Protein AF-A0A7Y0U2Q9-F1 (afdb_monomer_lite)

Sequence (184 aa):
MEYVNSLVAAAAAAEDKNPLLPAMYDIVWSAIIFAIILFVIVKVALPKYNTLADERAMKLQEGLDATTKAHEESQKAESRIAAELTEAKAEAAKIRDQAVAQAEDIVARAQARAEQEAKRIIETAQRQIEAERVAAEQSLRAEVGGLATQLAEKIVGEQLKDEALSARVVDRFLDELDKQVAAV

Radius of gyration: 75.08 Å; chains: 1; bounding box: 90×41×232 Å

Organism: NCBI:txid2052

Secondary structure (DSSP, 8-state):
--HHHHHHHHHS------TTS--HHHHHHHHHHHHHHHHHIIIIIHHHHHHHHHHHHHHHHHHHHHHHHHHHHHHHHHHHHHHHHHHHHHHHHHHHHHHHHHHHHHHHHHHHHHHHHHHHHHHHHHHHHHHHHHHHHHHHHHHHHHHHHHHHHHHHHHHTT-HHHHHHHHHHHHHHHHHHHTT-

pLDDT: mean 86.5, std 14.64, range [39.09, 98.19]

Structure (mmCIF, N/CA/C/O backbone):
data_AF-A0A7Y0U2Q9-F1
#
_entry.id   AF-A0A7Y0U2Q9-F1
#
loop_
_atom_site.group_PDB
_atom_site.id
_atom_site.type_symbol
_atom_site.label_atom_id
_atom_site.label_alt_id
_atom_site.label_comp_id
_atom_site.label_asym_id
_atom_site.label_entity_id
_atom_site.label_seq_id
_atom_site.pdbx_PDB_ins_code
_atom_site.Cartn_x
_atom_site.Cartn_y
_atom_site.Cartn_z
_atom_site.occupancy
_atom_site.B_iso_or_equiv
_atom_site.auth_seq_id
_atom_site.auth_comp_id
_atom_site.auth_asym_id
_atom_site.auth_atom_id
_atom_site.pdbx_PDB_model_num
ATOM 1 N N . MET A 1 1 ? 45.629 23.579 -131.717 1.00 52.47 1 MET A N 1
ATOM 2 C CA . MET A 1 1 ? 45.810 22.211 -131.183 1.00 52.47 1 MET A CA 1
ATOM 3 C C . MET A 1 1 ? 46.842 22.249 -130.054 1.00 52.47 1 MET A C 1
ATOM 5 O O . MET A 1 1 ? 47.879 21.626 -130.173 1.00 52.47 1 MET A O 1
ATOM 9 N N . GLU A 1 2 ? 46.593 23.012 -128.982 1.00 56.19 2 GLU A N 1
ATOM 10 C CA . GLU A 1 2 ? 47.547 23.127 -127.851 1.00 56.19 2 GLU A CA 1
ATOM 11 C C . GLU A 1 2 ? 46.840 23.364 -126.504 1.00 56.19 2 GLU A C 1
ATOM 13 O O . GLU A 1 2 ? 47.263 22.832 -125.488 1.00 56.19 2 GLU A O 1
ATOM 18 N N . TYR A 1 3 ? 45.688 24.044 -126.489 1.00 59.16 3 TYR A N 1
ATOM 19 C CA . TYR A 1 3 ? 44.961 24.337 -125.242 1.00 59.16 3 TYR A CA 1
ATOM 20 C C . TYR A 1 3 ? 44.087 23.198 -124.696 1.00 59.16 3 TYR A C 1
ATOM 22 O O . TYR A 1 3 ? 43.766 23.183 -123.514 1.00 59.16 3 TYR A O 1
ATOM 30 N N . VAL A 1 4 ? 43.704 22.225 -125.526 1.00 60.75 4 VAL A N 1
ATOM 31 C CA . VAL A 1 4 ? 42.881 21.087 -125.068 1.00 60.75 4 VAL A CA 1
ATOM 32 C C . VAL A 1 4 ? 43.750 20.021 -124.384 1.00 60.75 4 VAL A C 1
ATOM 34 O O . VAL A 1 4 ? 43.287 19.324 -123.488 1.00 60.75 4 VAL A O 1
ATOM 37 N N . ASN A 1 5 ? 45.039 19.946 -124.734 1.00 58.56 5 ASN A N 1
ATOM 38 C CA . ASN A 1 5 ? 45.955 18.941 -124.193 1.00 58.56 5 ASN A CA 1
ATOM 39 C C . ASN A 1 5 ? 46.458 19.290 -122.778 1.00 58.56 5 ASN A C 1
ATOM 41 O O . ASN A 1 5 ? 46.776 18.392 -122.005 1.00 58.56 5 ASN A O 1
ATOM 45 N N . SER A 1 6 ? 46.483 20.577 -122.403 1.00 57.09 6 SER A N 1
ATOM 46 C CA . SER A 1 6 ? 46.862 21.012 -121.048 1.00 57.09 6 SER A CA 1
ATOM 47 C C . SER A 1 6 ? 45.760 20.771 -120.011 1.00 57.09 6 SER A C 1
ATOM 49 O O . SER A 1 6 ? 46.065 20.504 -118.851 1.00 57.09 6 SER A O 1
ATOM 51 N N . LEU A 1 7 ? 44.488 20.784 -120.425 1.00 55.88 7 LEU A N 1
ATOM 52 C CA . LEU A 1 7 ? 43.365 20.410 -119.558 1.00 55.88 7 LEU A CA 1
ATOM 53 C C . LEU A 1 7 ? 43.310 18.896 -119.307 1.00 55.88 7 LEU A C 1
ATOM 55 O O . LEU A 1 7 ? 42.969 18.475 -118.205 1.00 55.88 7 LEU A O 1
ATOM 59 N N . VAL A 1 8 ? 43.717 18.077 -120.283 1.00 54.84 8 VAL A N 1
ATOM 60 C CA . VAL A 1 8 ? 43.857 16.620 -120.103 1.00 54.84 8 VAL A CA 1
ATOM 61 C C . VAL A 1 8 ? 45.104 16.278 -119.273 1.00 54.84 8 VAL A C 1
ATOM 63 O O . VAL A 1 8 ? 45.056 15.367 -118.450 1.00 54.84 8 VAL A O 1
ATOM 66 N N . ALA A 1 9 ? 46.189 17.052 -119.391 1.00 53.03 9 ALA A N 1
ATOM 67 C CA . ALA A 1 9 ? 47.397 16.881 -118.577 1.00 53.03 9 ALA A CA 1
ATOM 68 C C . ALA A 1 9 ? 47.201 17.251 -117.090 1.00 53.03 9 ALA A C 1
ATOM 70 O O . ALA A 1 9 ? 47.817 16.631 -116.228 1.00 53.03 9 ALA A O 1
ATOM 71 N N . ALA A 1 10 ? 46.308 18.194 -116.767 1.00 48.19 10 ALA A N 1
ATOM 72 C CA . ALA A 1 10 ? 45.958 18.524 -115.380 1.00 48.19 10 ALA A CA 1
ATOM 73 C C . ALA A 1 10 ? 45.070 17.458 -114.702 1.00 48.19 10 ALA A C 1
ATOM 75 O O . ALA A 1 10 ? 45.049 17.365 -113.478 1.00 48.19 10 ALA A O 1
ATOM 76 N N . ALA A 1 11 ? 44.374 16.628 -115.486 1.00 45.47 11 ALA A N 1
ATOM 77 C CA . ALA A 1 11 ? 43.587 15.498 -114.987 1.00 45.47 11 ALA A CA 1
ATOM 78 C C . ALA A 1 11 ? 44.412 14.201 -114.831 1.00 45.47 11 ALA A C 1
ATOM 80 O O . ALA A 1 11 ? 43.937 13.243 -114.225 1.00 45.47 11 ALA A O 1
ATOM 81 N N . ALA A 1 12 ? 45.643 14.167 -115.358 1.00 40.81 12 ALA A N 1
ATOM 82 C CA . ALA A 1 12 ? 46.512 12.987 -115.393 1.00 40.81 12 ALA A CA 1
ATOM 83 C C . ALA A 1 12 ? 47.589 12.950 -114.287 1.00 40.81 12 ALA A C 1
ATOM 85 O O . ALA A 1 12 ? 48.401 12.028 -114.261 1.00 40.81 12 ALA A O 1
ATOM 86 N N . ALA A 1 13 ? 47.582 13.901 -113.348 1.00 39.09 13 ALA A N 1
ATOM 87 C CA . ALA A 1 13 ? 48.357 13.830 -112.107 1.00 39.09 13 ALA A CA 1
ATOM 88 C C . ALA A 1 13 ? 47.457 13.361 -110.952 1.00 39.09 13 ALA A C 1
ATOM 90 O O . ALA A 1 13 ? 47.237 14.063 -109.967 1.00 39.09 13 ALA A O 1
ATOM 91 N N . ALA A 1 14 ? 46.890 12.167 -111.113 1.00 43.28 14 ALA A N 1
ATOM 92 C CA . ALA A 1 14 ? 46.314 11.419 -110.010 1.00 43.28 14 ALA A CA 1
ATOM 93 C C . ALA A 1 14 ? 47.465 10.927 -109.118 1.00 43.28 14 ALA A C 1
ATOM 95 O O . ALA A 1 14 ? 47.995 9.837 -109.318 1.00 43.28 14 ALA A O 1
ATOM 96 N N . GLU A 1 15 ? 47.883 11.747 -108.153 1.00 43.75 15 GLU A N 1
ATOM 97 C CA . GLU A 1 15 ? 48.520 11.206 -106.955 1.00 43.75 15 GLU A CA 1
ATOM 98 C C . GLU A 1 15 ? 47.420 10.581 -106.096 1.00 43.75 15 GLU A C 1
ATOM 100 O O . GLU A 1 15 ? 46.483 11.248 -105.655 1.00 43.75 15 GLU A O 1
ATOM 105 N N . ASP A 1 16 ? 47.545 9.271 -105.924 1.00 50.22 16 ASP A N 1
ATOM 106 C CA . ASP A 1 16 ? 46.734 8.360 -105.126 1.00 50.22 16 ASP A CA 1
ATOM 107 C C . ASP A 1 16 ? 46.412 8.929 -103.729 1.00 50.22 16 ASP A C 1
ATOM 109 O O . ASP A 1 16 ? 47.114 8.707 -102.740 1.00 50.22 16 ASP A O 1
ATOM 113 N N . LYS A 1 17 ? 45.334 9.704 -103.616 1.00 57.66 17 LYS A N 1
ATOM 114 C CA . LYS A 1 17 ? 44.782 10.119 -102.325 1.00 57.66 17 LYS A CA 1
ATOM 115 C C . LYS A 1 17 ? 43.281 9.955 -102.361 1.00 57.66 17 LYS A C 1
ATOM 117 O O . LYS A 1 17 ? 42.521 10.861 -102.685 1.00 57.66 17 LYS A O 1
ATOM 122 N N . ASN A 1 18 ? 42.897 8.723 -102.055 1.00 56.91 18 ASN A N 1
ATOM 123 C CA . ASN A 1 18 ? 41.532 8.259 -101.932 1.00 56.91 18 ASN A CA 1
ATOM 124 C C . ASN A 1 18 ? 40.759 9.199 -100.973 1.00 56.91 18 ASN A C 1
ATOM 126 O O . ASN A 1 18 ? 41.002 9.158 -99.769 1.00 56.91 18 ASN A O 1
ATOM 130 N N . PRO A 1 19 ? 39.838 10.056 -101.453 1.00 60.38 19 PRO A N 1
ATOM 131 C CA . PRO A 1 19 ? 39.227 11.138 -100.663 1.00 60.38 19 PRO A CA 1
ATOM 132 C C . PRO A 1 19 ? 38.291 10.645 -99.547 1.00 60.38 19 PRO A C 1
ATOM 134 O O . PRO A 1 19 ? 37.772 11.440 -98.768 1.00 60.38 19 PRO A O 1
ATOM 137 N N . LEU A 1 20 ? 38.073 9.331 -99.475 1.00 58.41 20 LEU A N 1
ATOM 138 C CA . LEU A 1 20 ? 37.281 8.657 -98.450 1.00 58.41 20 LEU A CA 1
ATOM 139 C C . LEU A 1 20 ? 38.143 8.012 -97.355 1.00 58.41 20 LEU A C 1
ATOM 141 O O . LEU A 1 20 ? 37.610 7.660 -96.306 1.00 58.41 20 LEU A O 1
ATOM 145 N N . LEU A 1 21 ? 39.455 7.853 -97.579 1.00 59.00 21 LEU A N 1
ATOM 146 C CA . LEU A 1 21 ? 40.380 7.284 -96.603 1.00 59.00 21 LEU A CA 1
ATOM 147 C C . LEU A 1 21 ? 41.434 8.333 -96.226 1.00 59.00 21 LEU A C 1
ATOM 149 O O . LEU A 1 21 ? 42.283 8.665 -97.056 1.00 59.00 21 LEU A O 1
ATOM 153 N N . PRO A 1 22 ? 41.403 8.863 -94.990 1.00 64.06 22 PRO A N 1
ATOM 154 C CA . PRO A 1 22 ? 42.456 9.748 -94.518 1.00 64.06 22 PRO A CA 1
ATOM 155 C C . PRO A 1 22 ? 43.812 9.033 -94.577 1.00 64.06 22 PRO A C 1
ATOM 157 O O . PRO A 1 22 ? 43.892 7.804 -94.505 1.00 64.06 22 PRO A O 1
ATOM 160 N N . ALA A 1 23 ? 44.889 9.805 -94.731 1.00 70.12 23 ALA A N 1
ATOM 161 C CA . ALA A 1 23 ? 46.236 9.255 -94.800 1.00 70.12 23 ALA A CA 1
ATOM 162 C C . ALA A 1 23 ? 46.513 8.368 -93.572 1.00 70.12 23 ALA A C 1
ATOM 164 O O . ALA A 1 23 ? 46.122 8.707 -92.457 1.00 70.12 23 ALA A O 1
ATOM 165 N N . MET A 1 24 ? 47.230 7.251 -93.749 1.00 68.25 24 MET A N 1
ATOM 166 C CA . MET A 1 24 ? 47.524 6.303 -92.657 1.00 68.25 24 MET A CA 1
ATOM 167 C C . MET A 1 24 ? 48.176 6.980 -91.438 1.00 68.25 24 MET A C 1
ATOM 169 O O . MET A 1 24 ? 47.973 6.557 -90.305 1.00 68.25 24 MET A O 1
ATOM 173 N N . TYR A 1 25 ? 48.908 8.073 -91.664 1.00 75.69 25 TYR A N 1
ATOM 174 C CA . TYR A 1 25 ? 49.470 8.928 -90.620 1.00 75.69 25 TYR A CA 1
ATOM 175 C C . TYR A 1 25 ? 48.408 9.559 -89.700 1.00 75.69 25 TYR A C 1
ATOM 177 O O . TYR A 1 25 ? 48.585 9.538 -88.484 1.00 75.69 25 TYR A O 1
ATOM 185 N N . ASP A 1 26 ? 47.287 10.048 -90.241 1.00 78.06 26 ASP A N 1
ATOM 186 C CA . ASP A 1 26 ? 46.201 10.639 -89.447 1.00 78.06 26 ASP A CA 1
ATOM 187 C C . ASP A 1 26 ? 45.489 9.580 -88.602 1.00 78.06 26 ASP A C 1
ATOM 189 O O . ASP A 1 26 ? 45.120 9.839 -87.458 1.00 78.06 26 ASP A O 1
ATOM 193 N N . ILE A 1 27 ? 45.341 8.357 -89.122 1.00 81.31 27 ILE A N 1
ATOM 194 C CA . ILE A 1 27 ? 44.763 7.226 -88.379 1.00 81.31 27 ILE A CA 1
ATOM 195 C C . ILE A 1 27 ? 45.683 6.823 -87.219 1.00 81.31 27 ILE A C 1
ATOM 197 O O . ILE A 1 27 ? 45.216 6.613 -86.102 1.00 81.31 27 ILE A O 1
ATOM 201 N N . VAL A 1 28 ? 46.999 6.763 -87.445 1.00 85.19 28 VAL A N 1
ATOM 202 C CA . VAL A 1 28 ? 47.971 6.424 -86.393 1.00 85.19 28 VAL A CA 1
ATOM 203 C C . VAL A 1 28 ? 48.029 7.515 -85.321 1.00 85.19 28 VAL A C 1
ATOM 205 O O . VAL A 1 28 ? 47.978 7.199 -84.133 1.00 85.19 28 VAL A O 1
ATOM 208 N N . TRP A 1 29 ? 48.073 8.797 -85.699 1.00 85.25 29 TRP A N 1
ATOM 209 C CA . TRP A 1 29 ? 48.097 9.882 -84.713 1.00 85.25 29 TRP A CA 1
ATOM 210 C C . TRP A 1 29 ? 46.777 10.033 -83.957 1.00 85.25 29 TRP A C 1
ATOM 212 O O . TRP A 1 29 ? 46.788 10.206 -82.737 1.00 85.25 29 TRP A O 1
ATOM 222 N N . SER A 1 30 ? 45.636 9.911 -84.637 1.00 84.94 30 SER A N 1
ATOM 223 C CA . SER A 1 30 ? 44.330 9.916 -83.969 1.00 84.94 30 SER A CA 1
ATOM 224 C C . SER A 1 30 ? 44.174 8.728 -83.018 1.00 84.94 30 SER A C 1
ATOM 226 O O . SER A 1 30 ? 43.680 8.919 -81.909 1.00 84.94 30 SER A O 1
ATOM 228 N N . ALA A 1 31 ? 44.676 7.540 -83.373 1.00 87.56 31 ALA A N 1
ATOM 229 C CA . ALA A 1 31 ? 44.697 6.380 -82.485 1.00 87.56 31 ALA A CA 1
ATOM 230 C C . ALA A 1 31 ? 45.589 6.597 -81.251 1.00 87.56 31 ALA A C 1
ATOM 232 O O . ALA A 1 31 ? 45.197 6.219 -80.149 1.00 87.56 31 ALA A O 1
ATOM 233 N N . ILE A 1 32 ? 46.756 7.237 -81.397 1.00 90.50 32 ILE A N 1
ATOM 234 C CA . ILE A 1 32 ? 47.632 7.568 -80.260 1.00 90.50 32 ILE A CA 1
ATOM 235 C C . ILE A 1 32 ? 46.953 8.576 -79.326 1.00 90.50 32 ILE A C 1
ATOM 237 O O . ILE A 1 32 ? 46.914 8.359 -78.115 1.00 90.50 32 ILE A O 1
ATOM 241 N N . ILE A 1 33 ? 46.383 9.657 -79.865 1.00 88.62 33 ILE A N 1
ATOM 242 C CA . ILE A 1 33 ? 45.662 10.661 -79.067 1.00 88.62 33 ILE A CA 1
ATOM 243 C C . ILE A 1 33 ? 44.453 10.018 -78.373 1.00 88.62 33 ILE A C 1
ATOM 245 O O . ILE A 1 33 ? 44.238 10.234 -77.180 1.00 88.62 33 ILE A O 1
ATOM 249 N N . PHE A 1 34 ? 43.706 9.168 -79.081 1.00 90.62 34 PHE A N 1
ATOM 250 C CA . PHE A 1 34 ? 42.598 8.404 -78.517 1.00 90.62 34 PHE A CA 1
ATOM 251 C C . PHE A 1 34 ? 43.058 7.468 -77.394 1.00 90.62 34 PHE A C 1
ATOM 253 O O . PHE A 1 34 ? 42.431 7.437 -76.340 1.00 90.62 34 PHE A O 1
ATOM 260 N N . ALA A 1 35 ? 44.175 6.756 -77.567 1.00 91.56 35 ALA A N 1
ATOM 261 C CA . ALA A 1 35 ? 44.735 5.876 -76.545 1.00 91.56 35 ALA A CA 1
ATOM 262 C C . ALA A 1 35 ? 45.188 6.648 -75.295 1.00 91.56 35 ALA A C 1
ATOM 264 O O . ALA A 1 35 ? 44.951 6.192 -74.177 1.00 91.56 35 ALA A O 1
ATOM 265 N N . ILE A 1 36 ? 45.782 7.835 -75.461 1.00 90.81 36 ILE A N 1
ATOM 266 C CA . ILE A 1 36 ? 46.153 8.716 -74.342 1.00 90.81 36 ILE A CA 1
ATOM 267 C C . ILE A 1 36 ? 44.899 9.171 -73.584 1.00 90.81 36 ILE A C 1
ATOM 269 O O . ILE A 1 36 ? 44.856 9.079 -72.356 1.00 90.81 36 ILE A O 1
ATOM 273 N N . ILE A 1 37 ? 43.856 9.609 -74.293 1.00 88.75 37 ILE A N 1
ATOM 274 C CA . ILE A 1 37 ? 42.581 10.013 -73.680 1.00 88.75 37 ILE A CA 1
ATOM 275 C C . ILE A 1 37 ? 41.925 8.825 -72.965 1.00 88.75 37 ILE A C 1
ATOM 277 O O . ILE A 1 37 ? 41.515 8.957 -71.812 1.00 88.75 37 ILE A O 1
ATOM 281 N N . LEU A 1 38 ? 41.873 7.653 -73.604 1.00 91.00 38 LEU A N 1
ATOM 282 C CA . LEU A 1 38 ? 41.341 6.420 -73.022 1.00 91.00 38 LEU A CA 1
ATOM 283 C C . LEU A 1 38 ? 42.089 6.059 -71.736 1.00 91.00 38 LEU A C 1
ATOM 285 O O . LEU A 1 38 ? 41.462 5.758 -70.725 1.00 91.00 38 LEU A O 1
ATOM 289 N N . PHE A 1 39 ? 43.420 6.141 -71.745 1.00 91.38 39 PHE A N 1
ATOM 290 C CA . PHE A 1 39 ? 44.241 5.872 -70.571 1.00 91.38 39 PHE A CA 1
ATOM 291 C C . PHE A 1 39 ? 43.922 6.834 -69.420 1.00 91.38 39 PHE A C 1
ATOM 293 O O . PHE A 1 39 ? 43.759 6.398 -68.280 1.00 91.38 39 PHE A O 1
ATOM 300 N N . VAL A 1 40 ? 43.762 8.130 -69.707 1.00 89.69 40 VAL A N 1
ATOM 301 C CA . VAL A 1 40 ? 43.367 9.130 -68.703 1.00 89.69 40 VAL A CA 1
ATOM 302 C C . VAL A 1 40 ? 41.959 8.851 -68.167 1.00 89.69 40 VAL A C 1
ATOM 304 O O . VAL A 1 40 ? 41.750 8.900 -66.957 1.00 89.69 40 VAL A O 1
ATOM 307 N N . ILE A 1 41 ? 40.999 8.494 -69.023 1.00 88.25 41 ILE A N 1
ATOM 308 C CA . ILE A 1 41 ? 39.629 8.147 -68.612 1.00 88.25 41 ILE A CA 1
ATOM 309 C C . ILE A 1 41 ? 39.627 6.895 -67.728 1.00 88.25 41 ILE A C 1
ATOM 311 O O . ILE A 1 41 ? 39.047 6.908 -66.643 1.00 88.25 41 ILE A O 1
ATOM 315 N N . VAL A 1 42 ? 40.313 5.830 -68.137 1.00 89.62 42 VAL A N 1
ATOM 316 C CA . VAL A 1 42 ? 40.388 4.580 -67.368 1.00 89.62 42 VAL A CA 1
ATOM 317 C C . VAL A 1 42 ? 41.091 4.807 -66.031 1.00 89.62 42 VAL A C 1
ATOM 319 O O . VAL A 1 42 ? 40.655 4.286 -65.008 1.00 89.62 42 VAL A O 1
ATOM 322 N N . LYS A 1 43 ? 42.153 5.618 -66.004 1.00 89.44 43 LYS A N 1
ATOM 323 C CA . LYS A 1 43 ? 42.938 5.842 -64.788 1.00 89.44 43 LYS A CA 1
ATOM 324 C C . LYS A 1 43 ? 42.351 6.894 -63.845 1.00 89.44 43 LYS A C 1
ATOM 326 O O . LYS A 1 43 ? 42.668 6.850 -62.661 1.00 89.44 43 LYS A O 1
ATOM 331 N N . VAL A 1 44 ? 41.525 7.825 -64.331 1.00 87.06 44 VAL A N 1
ATOM 332 C CA . VAL A 1 44 ? 40.992 8.943 -63.526 1.00 87.06 44 VAL A CA 1
ATOM 333 C C . VAL A 1 44 ? 39.469 8.929 -63.421 1.00 87.06 44 VAL A C 1
ATOM 335 O O . VAL A 1 44 ? 38.947 9.119 -62.325 1.00 87.06 44 VAL A O 1
ATOM 338 N N . ALA A 1 45 ? 38.740 8.716 -64.518 1.00 86.88 45 ALA A N 1
ATOM 339 C CA . ALA A 1 45 ? 37.279 8.776 -64.502 1.00 86.88 45 ALA A CA 1
ATOM 340 C C . ALA A 1 45 ? 36.668 7.534 -63.838 1.00 86.88 45 ALA A C 1
ATOM 342 O O . ALA A 1 45 ? 35.850 7.684 -62.934 1.00 86.88 45 ALA A O 1
ATOM 343 N N . LEU A 1 46 ? 37.105 6.324 -64.212 1.00 87.06 46 LEU A N 1
ATOM 344 C CA . LEU A 1 46 ? 36.592 5.082 -63.614 1.00 87.06 46 LEU A CA 1
ATOM 345 C C . LEU A 1 46 ? 36.746 5.017 -62.086 1.00 87.06 46 LEU A C 1
ATOM 347 O O . LEU A 1 46 ? 35.738 4.772 -61.422 1.00 87.06 46 LEU A O 1
ATOM 351 N N . PRO A 1 47 ? 37.933 5.268 -61.488 1.00 88.00 47 PRO A N 1
ATOM 352 C CA . PRO A 1 47 ? 38.047 5.202 -60.035 1.00 88.00 47 PRO A CA 1
ATOM 353 C C . PRO A 1 47 ? 37.175 6.252 -59.346 1.00 88.00 47 PRO A C 1
ATOM 355 O O . PRO A 1 47 ? 36.539 5.923 -58.355 1.00 88.00 47 PRO A O 1
ATOM 358 N N . LYS A 1 48 ? 37.062 7.474 -59.889 1.00 86.50 48 LYS A N 1
ATOM 359 C CA . LYS A 1 48 ? 36.198 8.517 -59.311 1.00 86.50 48 LYS A CA 1
ATOM 360 C C . LYS A 1 48 ? 34.716 8.131 -59.316 1.00 86.50 48 LYS A C 1
ATOM 362 O O . LYS A 1 48 ? 34.013 8.405 -58.345 1.00 86.50 48 LYS A O 1
ATOM 367 N N . TYR A 1 49 ? 34.238 7.499 -60.388 1.00 86.19 49 TYR A N 1
ATOM 368 C CA . TYR A 1 49 ? 32.853 7.028 -60.467 1.00 86.19 49 TYR A CA 1
ATOM 369 C C . TYR A 1 49 ? 32.580 5.880 -59.497 1.00 86.19 49 TYR A C 1
ATOM 371 O O . TYR A 1 49 ? 31.571 5.921 -58.794 1.00 86.19 49 TYR A O 1
ATOM 379 N N . ASN A 1 50 ? 33.492 4.911 -59.406 1.00 87.06 50 ASN A N 1
ATOM 380 C CA . ASN A 1 50 ? 33.352 3.802 -58.466 1.00 87.06 50 ASN A CA 1
ATOM 381 C C . ASN A 1 50 ? 33.364 4.301 -57.018 1.00 87.06 50 ASN A C 1
ATOM 383 O O . ASN A 1 50 ? 32.462 3.958 -56.268 1.00 87.06 50 ASN A O 1
ATOM 387 N N . THR A 1 51 ? 34.272 5.214 -56.649 1.00 86.50 51 THR A N 1
ATOM 388 C CA . THR A 1 51 ? 34.304 5.769 -55.284 1.00 86.50 51 THR A CA 1
ATOM 389 C C . THR A 1 51 ? 33.012 6.490 -54.902 1.00 86.50 51 THR A C 1
ATOM 391 O O . THR A 1 51 ? 32.557 6.371 -53.772 1.00 86.50 51 THR A O 1
ATOM 394 N N . LEU A 1 52 ? 32.389 7.218 -55.837 1.00 85.88 52 LEU A N 1
ATOM 395 C CA . LEU A 1 52 ? 31.114 7.907 -55.597 1.00 85.88 52 LEU A CA 1
ATOM 396 C C . LEU A 1 52 ? 29.940 6.927 -55.471 1.00 85.88 52 LEU A C 1
ATOM 398 O O . LEU A 1 52 ? 29.020 7.163 -54.687 1.00 85.88 52 LEU A O 1
ATOM 402 N N . ALA A 1 53 ? 29.944 5.855 -56.266 1.00 85.75 53 ALA A N 1
ATOM 403 C CA . ALA A 1 53 ? 28.935 4.806 -56.193 1.00 85.75 53 ALA A CA 1
ATOM 404 C C . ALA A 1 53 ? 29.059 4.008 -54.886 1.00 85.75 53 ALA A C 1
ATOM 406 O O . ALA A 1 53 ? 28.052 3.813 -54.206 1.00 85.75 53 ALA A O 1
ATOM 407 N N . ASP A 1 54 ? 30.283 3.646 -54.500 1.00 90.19 54 ASP A N 1
ATOM 408 C CA . ASP A 1 54 ? 30.592 2.947 -53.252 1.00 90.19 54 ASP A CA 1
ATOM 409 C C . ASP A 1 54 ? 30.223 3.806 -52.037 1.00 90.19 54 ASP 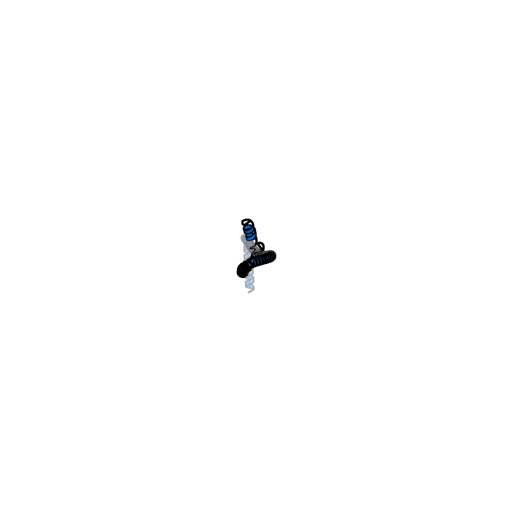A C 1
ATOM 411 O O . ASP A 1 54 ? 29.554 3.323 -51.130 1.00 90.19 54 ASP A O 1
ATOM 415 N N . GLU A 1 55 ? 30.545 5.105 -52.039 1.00 90.00 55 GLU A N 1
ATOM 416 C CA . GLU A 1 55 ? 30.168 6.019 -50.952 1.00 90.00 55 GLU A CA 1
ATOM 417 C C . GLU A 1 55 ? 28.641 6.116 -50.788 1.00 90.00 55 GLU A C 1
ATOM 419 O O . GLU A 1 55 ? 28.127 6.144 -49.668 1.00 90.00 55 GLU A O 1
ATOM 424 N N . ARG A 1 56 ? 27.884 6.139 -51.895 1.00 89.00 56 ARG A N 1
ATOM 425 C CA . ARG A 1 56 ? 26.412 6.118 -51.846 1.00 89.00 56 ARG A CA 1
ATOM 426 C C . ARG A 1 56 ? 25.875 4.785 -51.335 1.00 89.00 56 ARG A C 1
ATOM 428 O O . ARG A 1 56 ? 24.944 4.792 -50.533 1.00 89.00 56 ARG A O 1
ATOM 435 N N . ALA A 1 57 ? 26.444 3.669 -51.789 1.00 89.06 57 ALA A N 1
ATOM 436 C CA . ALA A 1 57 ? 26.059 2.335 -51.343 1.00 89.06 57 ALA A CA 1
ATOM 437 C C . ALA A 1 57 ? 26.332 2.151 -49.842 1.00 89.06 57 ALA A C 1
ATOM 439 O O . ALA A 1 57 ? 25.441 1.712 -49.117 1.00 89.06 57 ALA A O 1
ATOM 440 N N . MET A 1 58 ? 27.503 2.581 -49.362 1.00 92.19 58 MET A N 1
ATOM 441 C CA . MET A 1 58 ? 27.860 2.562 -47.943 1.00 92.19 58 MET A CA 1
A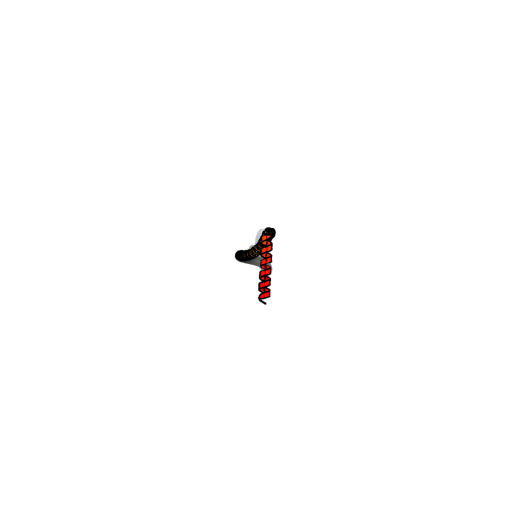TOM 442 C C . MET A 1 58 ? 26.906 3.415 -47.107 1.00 92.19 58 MET A C 1
ATOM 444 O O . MET A 1 58 ? 26.357 2.913 -46.134 1.00 92.19 58 MET A O 1
ATOM 448 N N . LYS A 1 59 ? 26.619 4.661 -47.511 1.00 90.12 59 LYS A N 1
ATOM 449 C CA . LYS A 1 59 ? 25.665 5.524 -46.785 1.00 90.12 59 LYS A CA 1
ATOM 450 C C . LYS A 1 59 ? 24.260 4.929 -46.720 1.00 90.12 59 LYS A C 1
ATOM 452 O O . LYS A 1 59 ? 23.571 5.091 -45.715 1.00 90.12 59 LYS A O 1
ATOM 457 N N . LEU A 1 60 ? 23.820 4.257 -47.783 1.00 90.12 60 LEU A N 1
ATOM 458 C CA . LEU A 1 60 ? 22.519 3.594 -47.799 1.00 90.12 60 LEU A CA 1
ATOM 459 C C . LEU A 1 60 ? 22.505 2.377 -46.869 1.00 90.12 60 LEU A C 1
ATOM 461 O O . LEU A 1 60 ? 21.548 2.201 -46.121 1.00 90.12 60 LEU A O 1
ATOM 465 N N . GLN A 1 61 ? 23.567 1.572 -46.890 1.00 93.06 61 GLN A N 1
ATOM 466 C CA . GLN A 1 61 ? 23.709 0.417 -46.011 1.00 93.06 61 GLN A CA 1
ATOM 467 C C . GLN A 1 61 ? 23.780 0.839 -44.539 1.00 93.06 61 GLN A C 1
ATOM 469 O O . GLN A 1 61 ? 23.033 0.314 -43.721 1.00 93.06 61 GLN A O 1
ATOM 474 N N . GLU A 1 62 ? 24.583 1.852 -44.213 1.00 93.06 62 GLU A N 1
ATOM 475 C CA . GLU A 1 62 ? 24.650 2.432 -42.869 1.00 93.06 62 GLU A CA 1
ATOM 476 C C . GLU A 1 62 ? 23.292 2.994 -42.424 1.00 93.06 62 GLU A C 1
ATOM 478 O O . GLU A 1 62 ? 22.882 2.780 -41.284 1.00 93.06 62 GLU A O 1
ATOM 483 N N . GLY A 1 63 ? 22.558 3.666 -43.318 1.00 90.56 63 GLY A N 1
ATOM 484 C CA . GLY A 1 63 ? 21.216 4.181 -43.036 1.00 90.56 63 GLY A CA 1
ATOM 485 C C . GLY A 1 63 ? 20.182 3.081 -42.769 1.00 90.56 63 GLY A C 1
ATOM 486 O O . GLY A 1 63 ? 19.375 3.198 -41.843 1.00 90.56 63 GLY A O 1
ATOM 487 N N . LEU A 1 64 ? 20.215 1.997 -43.549 1.00 93.19 64 LEU A N 1
ATOM 488 C CA . LEU A 1 64 ? 19.354 0.825 -43.360 1.00 93.19 64 LEU A CA 1
ATOM 489 C C . LEU A 1 64 ? 19.683 0.077 -42.063 1.00 93.19 64 LEU A C 1
ATOM 491 O O . LEU A 1 64 ? 18.770 -0.257 -41.303 1.00 93.19 64 LEU A O 1
ATOM 495 N N . ASP A 1 65 ? 20.966 -0.126 -41.771 1.00 94.81 65 ASP A N 1
ATOM 496 C CA . ASP A 1 65 ? 21.418 -0.763 -40.535 1.00 94.81 65 ASP A CA 1
ATOM 497 C C . ASP A 1 65 ? 21.056 0.089 -39.312 1.00 94.81 65 ASP A C 1
ATOM 499 O O . ASP A 1 65 ? 20.577 -0.442 -38.309 1.00 94.81 65 ASP A O 1
ATOM 503 N N . ALA A 1 66 ? 21.223 1.413 -39.389 1.00 93.38 66 ALA A N 1
ATOM 504 C CA . ALA A 1 66 ? 20.839 2.334 -38.322 1.00 93.38 66 ALA A CA 1
ATOM 505 C C . ALA A 1 66 ? 19.324 2.323 -38.075 1.00 93.38 66 ALA A C 1
ATOM 507 O O . ALA A 1 66 ? 18.889 2.285 -36.926 1.00 93.38 66 ALA A O 1
ATOM 508 N N . THR A 1 67 ? 18.517 2.296 -39.140 1.00 92.75 67 THR A N 1
ATOM 509 C CA . THR A 1 67 ? 17.050 2.228 -39.035 1.00 92.75 67 THR A CA 1
ATOM 510 C C . THR A 1 67 ? 16.602 0.902 -38.426 1.00 92.75 67 THR A C 1
ATOM 512 O O . THR A 1 67 ? 15.756 0.886 -37.534 1.00 92.75 67 THR A O 1
ATOM 515 N N . THR A 1 68 ? 17.198 -0.211 -38.862 1.00 94.06 68 THR A N 1
ATOM 516 C CA . THR A 1 68 ? 16.889 -1.547 -38.334 1.00 94.06 68 THR A CA 1
ATOM 517 C C . THR A 1 68 ? 17.245 -1.638 -36.854 1.00 94.06 68 THR A C 1
ATOM 519 O O . THR A 1 68 ? 16.411 -2.048 -36.050 1.00 94.06 68 THR A O 1
ATOM 522 N N . LYS A 1 69 ? 18.436 -1.163 -36.466 1.00 95.44 69 LYS A N 1
ATOM 523 C CA . LYS A 1 69 ? 18.854 -1.103 -35.059 1.00 95.44 69 LYS A CA 1
ATOM 524 C C . LYS A 1 69 ? 17.932 -0.223 -34.222 1.00 95.44 69 LYS A C 1
ATOM 526 O O . LYS A 1 69 ? 17.502 -0.658 -33.160 1.00 95.44 69 LYS A O 1
ATOM 531 N N . ALA A 1 70 ? 17.572 0.964 -34.708 1.00 94.06 70 ALA A N 1
ATOM 532 C CA . ALA A 1 70 ? 16.649 1.854 -34.006 1.00 94.06 70 ALA A CA 1
ATOM 533 C C . ALA A 1 70 ? 15.270 1.201 -33.803 1.00 94.06 70 ALA A C 1
ATOM 535 O O . ALA A 1 70 ? 14.679 1.307 -32.730 1.00 94.06 70 ALA A O 1
ATOM 536 N N . HIS A 1 71 ? 14.773 0.477 -34.808 1.00 94.81 71 HIS A N 1
ATOM 537 C CA . HIS A 1 71 ? 13.505 -0.240 -34.718 1.00 94.81 71 HIS A CA 1
ATOM 538 C C . HIS A 1 71 ? 13.571 -1.412 -33.725 1.00 94.81 71 HIS A C 1
ATOM 540 O O . HIS A 1 71 ? 12.670 -1.575 -32.902 1.00 94.81 71 HIS A O 1
ATOM 546 N N . GLU A 1 72 ? 14.649 -2.201 -33.745 1.00 96.31 72 GLU A N 1
ATOM 547 C CA . GLU A 1 72 ? 14.877 -3.268 -32.763 1.00 96.31 72 GLU A CA 1
ATOM 548 C C . GLU A 1 72 ? 15.012 -2.730 -31.334 1.00 96.31 72 GLU A C 1
ATOM 550 O O . GLU A 1 72 ? 14.462 -3.309 -30.396 1.00 96.31 72 GLU A O 1
ATOM 555 N N . GLU A 1 73 ? 15.740 -1.630 -31.142 1.00 95.25 73 GLU A N 1
ATOM 556 C CA . GLU A 1 73 ? 15.889 -0.976 -29.842 1.00 95.25 73 GLU A CA 1
ATOM 557 C C . GLU A 1 73 ? 14.556 -0.429 -29.327 1.00 95.25 73 GLU A C 1
ATOM 559 O O . GLU A 1 73 ? 14.251 -0.618 -28.147 1.00 95.25 73 GLU A O 1
ATOM 564 N N . SER A 1 74 ? 13.736 0.162 -30.203 1.00 95.31 74 SER A N 1
ATOM 565 C CA . SER A 1 74 ? 12.381 0.615 -29.874 1.00 95.31 74 SER A CA 1
ATOM 566 C C . SER A 1 74 ? 11.501 -0.548 -29.422 1.00 95.31 74 SER A C 1
ATOM 568 O O . SER A 1 74 ? 10.916 -0.484 -28.345 1.00 95.31 74 SER A O 1
ATOM 570 N N . GLN A 1 75 ? 11.475 -1.659 -30.166 1.00 96.00 75 GLN A N 1
ATOM 571 C CA . GLN A 1 75 ? 10.705 -2.845 -29.768 1.00 96.00 75 GLN A CA 1
ATOM 572 C C . GLN A 1 75 ? 11.179 -3.425 -28.432 1.00 96.00 75 GLN A C 1
ATOM 574 O O . GLN A 1 75 ? 10.364 -3.778 -27.580 1.00 96.00 75 GLN A O 1
ATOM 579 N N . LYS A 1 76 ? 12.499 -3.488 -28.207 1.00 96.50 76 LYS A N 1
ATOM 580 C CA . LYS A 1 76 ? 13.069 -3.922 -26.922 1.00 96.50 76 LYS A CA 1
ATOM 581 C C . LYS A 1 76 ? 12.726 -2.953 -25.787 1.00 96.50 76 LYS A C 1
ATOM 583 O O . LYS A 1 76 ? 12.583 -3.376 -24.639 1.00 96.50 76 LYS A O 1
ATOM 588 N N . ALA A 1 77 ? 12.647 -1.652 -26.057 1.00 95.31 77 ALA A N 1
ATOM 589 C CA . ALA A 1 77 ? 12.222 -0.656 -25.079 1.00 95.31 77 ALA A CA 1
ATOM 590 C C . ALA A 1 77 ? 10.735 -0.826 -24.735 1.00 95.31 77 ALA A C 1
ATOM 592 O O . ALA A 1 77 ? 10.403 -0.926 -23.558 1.00 95.31 77 ALA A O 1
ATOM 593 N N . GLU A 1 78 ? 9.866 -0.969 -25.736 1.00 95.62 78 GLU A N 1
ATOM 594 C CA . GLU A 1 78 ? 8.434 -1.224 -25.543 1.00 95.62 78 GLU A CA 1
ATOM 595 C C . GLU A 1 78 ? 8.183 -2.511 -24.752 1.00 95.62 78 GLU A C 1
ATOM 597 O O . GLU A 1 78 ? 7.405 -2.504 -23.798 1.00 95.62 78 GLU A O 1
ATOM 602 N N . SER A 1 79 ? 8.889 -3.602 -25.075 1.00 96.69 79 SER A N 1
ATOM 603 C CA . SER A 1 79 ? 8.753 -4.861 -24.337 1.00 96.69 79 SER A CA 1
ATOM 604 C C . SER A 1 79 ? 9.195 -4.732 -22.879 1.00 96.69 79 SER A C 1
ATOM 606 O O . SER A 1 79 ? 8.565 -5.312 -21.997 1.00 96.69 79 SER A O 1
ATOM 608 N N . ARG A 1 80 ? 10.261 -3.962 -22.612 1.00 96.50 80 ARG A N 1
ATOM 609 C CA . ARG A 1 80 ? 10.734 -3.700 -21.244 1.00 96.50 80 ARG A CA 1
ATOM 610 C C . ARG A 1 80 ? 9.723 -2.873 -20.461 1.00 96.50 80 ARG A C 1
ATOM 612 O O . ARG A 1 80 ? 9.342 -3.283 -19.374 1.00 96.50 80 ARG A O 1
ATOM 619 N N . ILE A 1 81 ? 9.212 -1.794 -21.049 1.00 96.94 81 ILE A N 1
ATOM 620 C CA . ILE A 1 81 ? 8.182 -0.952 -20.427 1.00 96.94 81 ILE A CA 1
ATOM 621 C C . ILE A 1 81 ? 6.916 -1.770 -20.133 1.00 96.94 81 ILE A C 1
ATOM 623 O O . ILE A 1 81 ? 6.333 -1.647 -19.059 1.00 96.94 81 ILE A O 1
ATOM 627 N N . ALA A 1 82 ? 6.487 -2.634 -21.056 1.00 96.88 82 ALA A N 1
ATOM 628 C CA . ALA A 1 82 ? 5.324 -3.496 -20.849 1.00 96.88 82 ALA A CA 1
ATOM 629 C C . ALA A 1 82 ? 5.538 -4.516 -19.715 1.00 96.88 82 ALA A C 1
ATOM 631 O O . ALA A 1 82 ? 4.621 -4.760 -18.922 1.00 96.88 82 ALA A O 1
ATOM 632 N N . ALA A 1 83 ? 6.740 -5.092 -19.621 1.00 97.19 83 ALA A N 1
ATOM 633 C CA . ALA A 1 83 ? 7.119 -5.988 -18.533 1.00 97.19 83 ALA A CA 1
ATOM 634 C C . ALA A 1 83 ? 7.143 -5.248 -17.186 1.00 97.19 83 ALA A C 1
ATOM 636 O O . ALA A 1 83 ? 6.461 -5.677 -16.257 1.00 97.19 83 ALA A O 1
ATOM 637 N N . GLU A 1 84 ? 7.818 -4.099 -17.113 1.00 97.00 84 GLU A N 1
ATOM 638 C CA . GLU A 1 84 ? 7.885 -3.249 -15.916 1.00 97.00 84 GLU A CA 1
ATOM 639 C C . GLU A 1 84 ? 6.492 -2.798 -15.464 1.00 97.00 84 GLU A C 1
ATOM 641 O O . GLU A 1 84 ? 6.174 -2.842 -14.279 1.00 97.00 84 GLU A O 1
ATOM 646 N N . LEU A 1 85 ? 5.608 -2.430 -16.397 1.00 97.94 85 LEU A N 1
ATOM 647 C CA . LEU A 1 85 ? 4.231 -2.054 -16.076 1.00 97.94 85 LEU A CA 1
ATOM 648 C C . LEU A 1 85 ? 3.435 -3.229 -15.497 1.00 97.94 85 LEU A C 1
ATOM 650 O O . LEU A 1 85 ? 2.593 -3.042 -14.618 1.00 97.94 85 LEU A O 1
ATOM 654 N N . THR A 1 86 ? 3.665 -4.436 -16.010 1.00 97.81 86 THR A N 1
ATOM 655 C CA . THR A 1 86 ? 2.997 -5.647 -15.524 1.00 97.81 86 THR A CA 1
ATOM 656 C C . THR A 1 86 ? 3.499 -6.013 -14.131 1.00 97.81 86 THR A C 1
ATOM 658 O O . THR A 1 86 ? 2.688 -6.295 -13.249 1.00 97.81 86 THR A O 1
ATOM 661 N N . GLU A 1 87 ? 4.811 -5.941 -13.909 1.00 97.62 87 GLU A N 1
ATOM 662 C CA . GLU A 1 87 ? 5.433 -6.160 -12.605 1.00 97.62 87 GLU A CA 1
ATOM 663 C C . GLU A 1 87 ? 4.960 -5.125 -11.578 1.00 97.62 87 GLU A C 1
ATOM 665 O O . GLU A 1 87 ? 4.464 -5.504 -10.519 1.00 97.62 87 GLU A O 1
ATOM 670 N N . ALA A 1 88 ? 4.969 -3.836 -11.927 1.00 97.62 88 ALA A N 1
ATOM 671 C CA . ALA A 1 88 ? 4.484 -2.765 -11.061 1.00 97.62 88 ALA A CA 1
ATOM 672 C C . ALA A 1 88 ? 3.002 -2.940 -10.690 1.00 97.62 88 ALA A C 1
ATOM 674 O O . ALA A 1 88 ? 2.607 -2.706 -9.547 1.00 97.62 88 ALA A O 1
ATOM 675 N N . LYS A 1 89 ? 2.158 -3.391 -11.630 1.00 97.62 89 LYS A N 1
ATOM 676 C CA . LYS A 1 89 ? 0.749 -3.712 -11.345 1.00 97.62 89 LYS A CA 1
ATOM 677 C C . LYS A 1 89 ? 0.610 -4.911 -10.408 1.00 97.62 89 LYS A C 1
ATOM 679 O O . LYS A 1 89 ? -0.242 -4.879 -9.521 1.00 97.62 89 LYS A O 1
ATOM 684 N N . ALA A 1 90 ? 1.422 -5.951 -10.592 1.00 98.06 90 ALA A N 1
ATOM 685 C CA 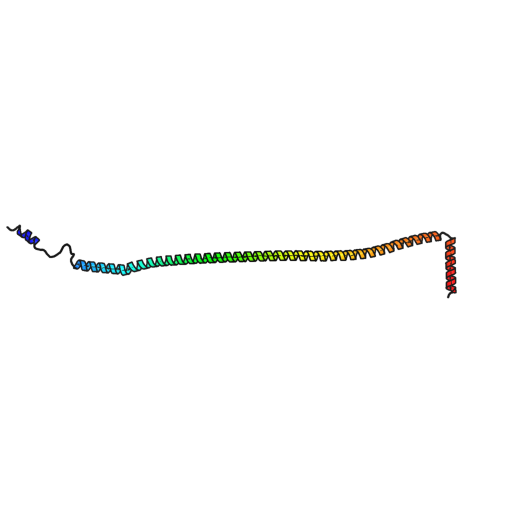. ALA A 1 90 ? 1.426 -7.121 -9.719 1.00 98.06 90 ALA A CA 1
ATOM 686 C C . ALA A 1 90 ? 1.903 -6.764 -8.302 1.00 98.06 90 ALA A C 1
ATOM 688 O O . ALA A 1 90 ? 1.297 -7.190 -7.319 1.00 98.06 90 ALA A O 1
ATOM 689 N N . GLU A 1 91 ? 2.936 -5.930 -8.186 1.00 97.94 91 GLU A N 1
ATOM 690 C CA . GLU A 1 91 ? 3.430 -5.429 -6.906 1.00 97.94 91 GLU A CA 1
ATOM 691 C C . GLU A 1 91 ? 2.393 -4.538 -6.213 1.00 97.94 91 GLU A C 1
ATOM 693 O O . GLU A 1 91 ? 2.096 -4.746 -5.038 1.00 97.94 91 GLU A O 1
ATOM 698 N N . ALA A 1 92 ? 1.753 -3.620 -6.941 1.00 97.69 92 ALA A N 1
ATOM 699 C CA . ALA A 1 92 ? 0.676 -2.794 -6.401 1.00 97.69 92 ALA A CA 1
ATOM 700 C C . ALA A 1 92 ? -0.510 -3.637 -5.898 1.00 97.69 92 ALA A C 1
ATOM 702 O O . ALA A 1 92 ? -1.048 -3.365 -4.822 1.00 97.69 92 ALA A O 1
ATOM 703 N N . ALA A 1 93 ? -0.900 -4.682 -6.638 1.00 97.75 93 ALA A N 1
ATOM 704 C CA . ALA A 1 93 ? -1.934 -5.621 -6.203 1.00 97.75 93 ALA A CA 1
ATOM 705 C C . ALA A 1 93 ? -1.517 -6.354 -4.918 1.00 97.75 93 ALA A C 1
ATOM 707 O O . ALA A 1 93 ? -2.279 -6.391 -3.955 1.00 97.75 93 ALA A O 1
ATOM 708 N N . LYS A 1 94 ? -0.273 -6.840 -4.854 1.00 98.12 94 LYS A N 1
ATOM 709 C CA . LYS A 1 94 ? 0.278 -7.493 -3.661 1.00 98.12 94 LYS A CA 1
ATOM 710 C C . LYS A 1 94 ? 0.295 -6.562 -2.446 1.00 98.12 94 LYS A C 1
ATOM 712 O O . LYS A 1 94 ? -0.098 -6.984 -1.361 1.00 98.12 94 LYS A O 1
ATOM 717 N N . ILE A 1 95 ? 0.716 -5.308 -2.614 1.00 98.12 95 ILE A N 1
ATOM 718 C CA . ILE A 1 95 ? 0.715 -4.299 -1.544 1.00 98.12 95 ILE A CA 1
ATOM 719 C C . ILE A 1 95 ? -0.713 -4.048 -1.057 1.00 98.12 95 ILE A C 1
ATOM 721 O O . ILE A 1 95 ? -0.953 -4.010 0.149 1.00 98.12 95 ILE A O 1
ATOM 725 N N . ARG A 1 96 ? -1.675 -3.913 -1.978 1.00 98.00 96 ARG A N 1
ATOM 726 C CA . ARG A 1 96 ? -3.088 -3.734 -1.631 1.00 98.00 96 ARG A CA 1
ATOM 727 C C . ARG A 1 96 ? -3.607 -4.910 -0.808 1.00 98.00 96 ARG A C 1
ATOM 729 O O . ARG A 1 96 ? -4.231 -4.687 0.224 1.00 98.00 96 ARG A O 1
ATOM 736 N N . ASP A 1 97 ? -3.343 -6.136 -1.238 1.00 97.88 97 ASP A N 1
ATOM 737 C CA . ASP A 1 97 ? -3.838 -7.328 -0.551 1.00 97.88 97 ASP A CA 1
ATOM 738 C C . ASP A 1 97 ? -3.192 -7.485 0.834 1.00 97.88 97 ASP A C 1
ATOM 740 O O . ASP A 1 97 ? -3.877 -7.787 1.811 1.00 97.88 97 ASP A O 1
ATOM 744 N N . GLN A 1 98 ? -1.897 -7.176 0.958 1.00 97.94 98 GLN A N 1
ATOM 745 C CA . GLN A 1 98 ? -1.216 -7.108 2.253 1.00 97.94 98 GLN A CA 1
ATOM 746 C C . GLN A 1 98 ? -1.815 -6.035 3.167 1.00 97.94 98 GLN A C 1
ATOM 748 O O . GLN A 1 98 ? -2.005 -6.290 4.355 1.00 97.94 98 GLN A O 1
ATOM 753 N N . ALA A 1 99 ? -2.137 -4.854 2.635 1.00 97.75 99 ALA A N 1
ATOM 754 C CA . ALA A 1 99 ? -2.756 -3.781 3.405 1.00 97.75 99 ALA A CA 1
ATOM 755 C C . ALA A 1 99 ? -4.162 -4.163 3.893 1.00 97.75 99 ALA A C 1
ATOM 757 O O . ALA A 1 99 ? -4.501 -3.879 5.040 1.00 97.75 99 ALA A O 1
ATOM 758 N N . VAL A 1 100 ? -4.960 -4.845 3.063 1.00 98.00 100 VAL A N 1
ATOM 759 C CA . VAL A 1 100 ? -6.284 -5.357 3.456 1.00 98.00 100 VAL A CA 1
ATOM 760 C C . VAL A 1 100 ? -6.148 -6.391 4.574 1.00 98.00 100 VAL A C 1
ATOM 762 O O . VAL A 1 100 ? -6.787 -6.238 5.611 1.00 98.00 100 VAL A O 1
ATOM 765 N N . ALA A 1 101 ? -5.255 -7.373 4.425 1.00 97.94 101 ALA A N 1
ATOM 766 C CA . ALA A 1 101 ? -5.022 -8.384 5.458 1.00 97.94 101 ALA A CA 1
ATOM 767 C C . ALA A 1 101 ? -4.531 -7.767 6.783 1.00 97.94 101 ALA A C 1
ATOM 769 O O . ALA A 1 101 ? -4.975 -8.154 7.862 1.00 97.94 101 ALA A O 1
ATOM 770 N N . GLN A 1 102 ? -3.641 -6.770 6.719 1.00 97.94 102 GLN A N 1
ATOM 771 C CA . GLN A 1 102 ? -3.192 -6.038 7.907 1.00 97.94 102 GLN A CA 1
ATOM 772 C C . GLN A 1 102 ? -4.321 -5.228 8.548 1.00 97.94 102 GLN A C 1
ATOM 774 O O . GLN A 1 102 ? -4.407 -5.176 9.772 1.00 97.94 102 GLN A O 1
ATOM 779 N N . ALA A 1 103 ? -5.186 -4.598 7.752 1.00 97.62 103 ALA A N 1
ATOM 780 C CA . ALA A 1 103 ? -6.329 -3.857 8.269 1.00 97.62 103 ALA A CA 1
ATOM 781 C C . ALA A 1 103 ? -7.307 -4.784 9.006 1.00 97.62 103 ALA A C 1
ATOM 783 O O . ALA A 1 103 ? -7.729 -4.461 10.116 1.00 97.62 103 ALA A O 1
ATOM 784 N N . GLU A 1 104 ? -7.613 -5.949 8.433 1.00 97.88 104 GLU A N 1
ATOM 785 C CA . GLU A 1 104 ? -8.452 -6.969 9.071 1.00 97.88 104 GLU A CA 1
ATOM 786 C C . GLU A 1 104 ? -7.844 -7.459 10.392 1.00 97.88 104 GLU A C 1
ATOM 788 O O . GLU A 1 104 ? -8.533 -7.498 11.412 1.00 97.88 104 GLU A O 1
ATOM 793 N N . ASP A 1 105 ? -6.539 -7.740 10.416 1.00 98.19 105 ASP A N 1
ATOM 794 C CA . ASP A 1 105 ? -5.826 -8.131 11.636 1.00 98.19 105 ASP A CA 1
ATOM 795 C C . ASP A 1 105 ? -5.818 -7.018 12.702 1.00 98.19 105 ASP A C 1
ATOM 797 O O . ASP A 1 105 ? -6.017 -7.281 13.891 1.00 98.19 105 ASP A O 1
ATOM 801 N N . ILE A 1 106 ? -5.641 -5.753 12.306 1.00 98.00 106 ILE A N 1
ATOM 802 C CA . ILE A 1 106 ? -5.719 -4.610 13.226 1.00 98.00 106 ILE A CA 1
ATOM 803 C C . ILE A 1 106 ? -7.116 -4.511 13.841 1.00 98.00 106 ILE A C 1
ATOM 805 O O . ILE A 1 106 ? -7.225 -4.319 15.055 1.00 98.00 106 ILE A O 1
ATOM 809 N N . VAL A 1 107 ? -8.171 -4.654 13.034 1.00 98.12 107 VAL A N 1
ATOM 810 C CA . VAL A 1 107 ? -9.560 -4.619 13.513 1.00 98.12 107 VAL A CA 1
ATOM 811 C C . VAL A 1 107 ? -9.827 -5.784 14.462 1.00 98.12 107 VAL A C 1
ATOM 813 O O . VAL A 1 107 ? -10.339 -5.555 15.558 1.00 98.12 107 VAL A O 1
ATOM 816 N N . ALA A 1 108 ? -9.410 -7.002 14.111 1.00 97.94 108 ALA A N 1
ATOM 817 C CA . ALA A 1 108 ? -9.561 -8.175 14.968 1.00 97.94 108 ALA A CA 1
ATOM 818 C C . ALA A 1 108 ? -8.827 -8.000 16.310 1.00 97.94 108 ALA A C 1
ATOM 820 O O . ALA A 1 108 ? -9.402 -8.219 17.379 1.00 97.94 108 ALA A O 1
ATOM 821 N N . ARG A 1 109 ? -7.578 -7.514 16.291 1.00 97.62 109 ARG A N 1
ATOM 822 C CA . ARG A 1 109 ? -6.813 -7.208 17.513 1.00 97.62 109 ARG A CA 1
ATOM 823 C C . ARG A 1 109 ? -7.415 -6.062 18.320 1.00 97.62 109 ARG A C 1
ATOM 825 O O . ARG A 1 109 ? -7.287 -6.046 19.544 1.00 97.62 109 ARG A O 1
ATOM 832 N N . ALA A 1 110 ? -8.018 -5.068 17.673 1.00 97.69 110 ALA A N 1
ATOM 833 C CA . ALA A 1 110 ? -8.709 -3.981 18.359 1.00 97.69 110 ALA A CA 1
ATOM 834 C C . ALA A 1 110 ? -9.974 -4.491 19.063 1.00 97.69 110 ALA A C 1
ATOM 836 O O . ALA A 1 110 ? -10.162 -4.188 20.238 1.00 97.69 110 ALA A O 1
ATOM 837 N N . GLN A 1 111 ? -10.778 -5.317 18.389 1.00 98.12 111 GLN A N 1
ATOM 838 C CA . GLN A 1 111 ? -11.965 -5.952 18.967 1.00 98.12 111 GLN A CA 1
ATOM 839 C C . GLN A 1 111 ? -11.599 -6.855 20.149 1.00 98.12 111 GLN A C 1
ATOM 841 O O . GLN A 1 111 ? -12.145 -6.678 21.233 1.00 98.12 111 GLN A O 1
ATOM 846 N N . ALA A 1 112 ? -10.603 -7.732 19.994 1.00 98.06 112 ALA A N 1
ATOM 847 C CA . ALA A 1 112 ? -10.149 -8.608 21.074 1.00 98.06 112 ALA A CA 1
ATOM 848 C C . ALA A 1 112 ? -9.669 -7.820 22.308 1.00 98.06 112 ALA A C 1
ATOM 850 O O . ALA A 1 112 ? -10.010 -8.158 23.442 1.00 98.06 112 ALA A O 1
ATOM 851 N N . ARG A 1 113 ? -8.915 -6.728 22.101 1.00 97.62 113 ARG A N 1
ATOM 852 C CA . ARG A 1 113 ? -8.494 -5.838 23.197 1.00 97.62 113 ARG A CA 1
ATOM 853 C C . ARG A 1 113 ? -9.675 -5.117 23.842 1.00 97.62 113 ARG A C 1
ATOM 855 O O . ARG A 1 113 ? -9.707 -5.006 25.063 1.00 97.62 113 ARG A O 1
ATOM 862 N N . ALA A 1 114 ? -10.637 -4.649 23.049 1.00 97.62 114 ALA A N 1
ATOM 863 C CA . ALA A 1 114 ? -11.835 -3.995 23.562 1.00 97.62 114 ALA A CA 1
ATOM 864 C C . ALA A 1 114 ? -12.678 -4.954 24.417 1.00 97.62 114 ALA A C 1
ATOM 866 O O . ALA A 1 114 ? -13.108 -4.578 25.503 1.00 97.62 114 ALA A O 1
ATOM 867 N N . GLU A 1 115 ? -12.859 -6.203 23.981 1.00 98.00 115 GLU A N 1
ATOM 868 C CA . GLU A 1 115 ? -13.552 -7.232 24.763 1.00 98.00 115 GLU A CA 1
ATOM 869 C C . GLU A 1 115 ? -12.819 -7.561 26.065 1.00 98.00 115 GLU A C 1
ATOM 871 O O . GLU A 1 115 ? -13.449 -7.706 27.115 1.00 98.00 115 GLU A O 1
ATOM 876 N N . GLN A 1 116 ? -11.488 -7.666 26.018 1.00 98.12 116 GLN A N 1
ATOM 877 C CA . GLN A 1 116 ? -10.678 -7.913 27.205 1.00 98.12 116 GLN A CA 1
ATOM 878 C C . GLN A 1 116 ? -10.789 -6.761 28.212 1.00 98.12 116 GLN A C 1
ATOM 880 O O . GLN A 1 116 ? -10.998 -7.009 29.400 1.00 98.12 116 GLN A O 1
ATOM 885 N N . GLU A 1 117 ? -10.693 -5.511 27.754 1.00 97.69 117 GLU A N 1
ATOM 886 C CA . GLU A 1 117 ? -10.821 -4.351 28.639 1.00 97.69 117 GLU A CA 1
ATOM 887 C C . GLU A 1 117 ? -12.250 -4.216 29.174 1.00 97.69 117 GLU A C 1
ATOM 889 O O . GLU A 1 117 ? -12.431 -3.951 30.358 1.00 97.69 117 GLU A O 1
ATOM 894 N N . ALA A 1 118 ? -13.273 -4.490 28.358 1.00 97.75 118 ALA A N 1
ATOM 895 C CA . ALA A 1 118 ? -14.661 -4.508 28.811 1.00 97.75 118 ALA A CA 1
ATOM 896 C C . ALA A 1 118 ? -14.873 -5.530 29.939 1.00 97.75 118 ALA A C 1
ATOM 898 O O . ALA A 1 118 ? -15.456 -5.193 30.971 1.00 97.75 118 ALA A O 1
ATOM 899 N N . LYS A 1 119 ? -14.342 -6.753 29.796 1.00 97.75 119 LYS A N 1
ATOM 900 C CA . LYS A 1 119 ? -14.368 -7.765 30.867 1.00 97.75 119 LYS A CA 1
ATOM 901 C C . LYS A 1 119 ? -13.651 -7.269 32.122 1.00 97.75 119 LYS A C 1
ATOM 903 O O . LYS A 1 119 ? -14.212 -7.354 33.210 1.00 97.75 119 LYS A O 1
ATOM 908 N N . ARG A 1 120 ? -12.464 -6.674 31.973 1.00 98.00 120 ARG A N 1
ATOM 909 C CA . ARG A 1 120 ? -11.683 -6.118 33.090 1.00 98.00 120 ARG A CA 1
ATOM 910 C C . ARG A 1 120 ? -12.433 -5.010 33.835 1.00 98.00 120 ARG A C 1
ATOM 912 O O . ARG A 1 120 ? -12.398 -4.963 35.067 1.00 98.00 120 ARG A O 1
ATOM 919 N N . ILE A 1 121 ? -13.115 -4.129 33.103 1.00 97.94 121 ILE A N 1
ATOM 920 C CA . ILE A 1 121 ? -13.955 -3.065 33.664 1.00 97.94 121 ILE A CA 1
ATOM 921 C C . IL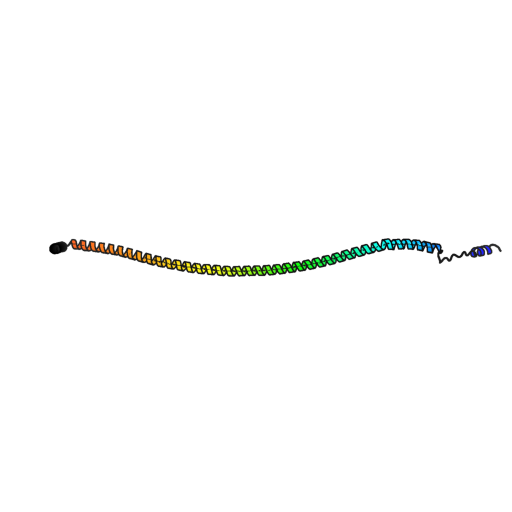E A 1 121 ? -15.121 -3.676 34.441 1.00 97.94 121 ILE A C 1
ATOM 923 O O . ILE A 1 121 ? -15.337 -3.289 35.585 1.00 97.94 121 ILE A O 1
ATOM 927 N N . ILE A 1 122 ? -15.826 -4.658 33.870 1.00 97.88 122 ILE A N 1
ATOM 928 C CA . ILE A 1 122 ? -16.954 -5.330 34.534 1.00 97.88 122 ILE A CA 1
ATOM 929 C C . ILE A 1 122 ? -16.495 -6.035 35.816 1.00 97.88 122 ILE A C 1
ATOM 931 O O . ILE A 1 122 ? -17.101 -5.841 36.865 1.00 97.88 122 ILE A O 1
ATOM 935 N N . GLU A 1 123 ? -15.402 -6.796 35.772 1.00 97.69 123 GLU A N 1
ATOM 936 C CA . GLU A 1 123 ? -14.840 -7.472 36.951 1.00 97.69 123 GLU A CA 1
ATOM 937 C C . GLU A 1 123 ? -14.407 -6.480 38.038 1.00 97.69 123 GLU A C 1
ATOM 939 O O . GLU A 1 123 ? -14.537 -6.736 39.236 1.00 97.69 123 GLU A O 1
ATOM 944 N N . THR A 1 124 ? -13.867 -5.329 37.639 1.00 97.69 124 THR A N 1
ATOM 945 C CA . THR A 1 124 ? -13.478 -4.273 38.580 1.00 97.69 124 THR A CA 1
ATOM 946 C C . THR A 1 124 ? -14.707 -3.598 39.181 1.00 97.69 124 THR A C 1
ATOM 948 O O . THR A 1 124 ? -14.758 -3.428 40.395 1.00 97.69 124 THR A O 1
ATOM 951 N N . ALA A 1 125 ? -15.725 -3.301 38.373 1.00 97.38 125 ALA A N 1
ATOM 952 C CA . ALA A 1 125 ? -16.989 -2.738 38.836 1.00 97.38 125 ALA A CA 1
ATOM 953 C C . ALA A 1 125 ? -17.717 -3.686 39.799 1.00 97.38 125 ALA A C 1
ATOM 955 O O . ALA A 1 125 ? -18.182 -3.249 40.843 1.00 97.38 125 ALA A O 1
ATOM 956 N N . GLN A 1 126 ? -17.756 -4.990 39.512 1.00 97.81 126 GLN A N 1
ATOM 957 C CA . GLN A 1 126 ? -18.337 -5.989 40.417 1.00 97.81 126 GLN A CA 1
ATOM 958 C C . GLN A 1 126 ? -17.606 -6.037 41.763 1.00 97.81 126 GLN A C 1
ATOM 960 O O . GLN A 1 126 ? -18.249 -6.059 42.811 1.00 97.81 126 GLN A O 1
ATOM 965 N N . ARG A 1 127 ? -16.267 -5.994 41.754 1.00 97.56 127 ARG A N 1
ATOM 966 C CA . ARG A 1 127 ? -15.471 -5.916 42.990 1.00 97.56 127 ARG A CA 1
ATOM 967 C C . ARG A 1 127 ? -15.719 -4.620 43.762 1.00 97.56 127 ARG A C 1
ATOM 969 O O . ARG A 1 127 ? -15.801 -4.662 44.986 1.00 97.56 127 ARG A O 1
ATOM 976 N N . GLN A 1 128 ? -15.854 -3.495 43.062 1.00 97.31 128 GLN A N 1
ATOM 977 C CA . GLN A 1 128 ? -16.176 -2.199 43.662 1.00 97.31 128 GLN A CA 1
ATOM 978 C C . GLN A 1 128 ? -17.558 -2.235 44.330 1.00 97.31 128 GLN A C 1
ATOM 980 O O . GLN A 1 128 ? -17.675 -1.856 45.489 1.00 97.31 128 GLN A O 1
ATOM 985 N N . ILE A 1 129 ? -18.569 -2.770 43.638 1.00 97.50 129 ILE A N 1
ATOM 986 C CA . ILE A 1 129 ? -19.939 -2.915 44.150 1.00 97.50 129 ILE A CA 1
ATOM 987 C C . ILE A 1 129 ? -19.965 -3.795 45.400 1.00 97.50 129 ILE A C 1
ATOM 989 O O . ILE A 1 129 ? -20.625 -3.445 46.375 1.00 97.50 129 ILE A O 1
ATOM 993 N N . GLU A 1 130 ? -19.244 -4.919 45.411 1.00 97.19 130 GLU A N 1
ATOM 994 C CA . GLU A 1 130 ? -19.202 -5.782 46.595 1.00 97.19 130 GLU A CA 1
ATOM 995 C C . GLU A 1 130 ? -18.527 -5.074 47.780 1.00 97.19 130 GLU A C 1
ATOM 997 O O . GLU A 1 130 ? -19.028 -5.128 48.903 1.00 97.19 130 GLU A O 1
ATOM 1002 N N . ALA A 1 131 ? -17.436 -4.341 47.537 1.00 97.31 131 ALA A N 1
ATOM 1003 C CA . ALA A 1 131 ? -16.781 -3.544 48.572 1.00 97.31 131 ALA A CA 1
ATOM 1004 C C . ALA A 1 131 ? -17.698 -2.431 49.116 1.00 97.31 131 ALA A C 1
ATOM 1006 O O . ALA A 1 131 ? -17.796 -2.249 50.331 1.00 97.31 131 ALA A O 1
ATOM 1007 N N . GLU A 1 132 ? -18.407 -1.720 48.236 1.00 96.56 132 GLU A N 1
ATOM 1008 C CA . GLU A 1 132 ? -19.384 -0.691 48.606 1.00 96.56 132 GLU A CA 1
ATOM 1009 C C . GLU A 1 132 ? -20.558 -1.278 49.391 1.00 96.56 132 GLU A C 1
ATOM 1011 O O . GLU A 1 132 ? -20.989 -0.689 50.381 1.00 96.56 132 GLU A O 1
ATOM 1016 N N . ARG A 1 133 ? -21.039 -2.467 49.015 1.00 97.56 133 ARG A N 1
ATOM 1017 C CA . ARG A 1 133 ? -22.100 -3.176 49.735 1.00 97.56 133 ARG A CA 1
ATOM 1018 C C . ARG A 1 133 ? -21.677 -3.517 51.160 1.00 97.56 133 ARG A C 1
ATOM 1020 O O . ARG A 1 133 ? -22.444 -3.271 52.089 1.00 97.56 133 ARG A O 1
ATOM 1027 N N . VAL A 1 134 ? -20.468 -4.048 51.344 1.00 96.94 134 VAL A N 1
ATOM 1028 C CA . VAL A 1 134 ? -19.927 -4.354 52.678 1.00 96.94 134 VAL A CA 1
ATOM 1029 C C . VAL A 1 134 ? -19.775 -3.076 53.507 1.00 96.94 134 VAL A C 1
ATOM 1031 O O . VAL A 1 134 ? -20.171 -3.054 54.672 1.00 96.94 134 VAL A O 1
ATOM 1034 N N . ALA A 1 135 ? -19.262 -1.994 52.915 1.00 96.81 135 ALA A N 1
ATOM 1035 C CA . ALA A 1 135 ? -19.134 -0.706 53.594 1.00 96.81 135 ALA A CA 1
ATOM 1036 C C . ALA A 1 135 ? -20.503 -0.123 54.000 1.00 96.81 135 ALA A C 1
ATOM 1038 O O . ALA A 1 135 ? -20.673 0.329 55.134 1.00 96.81 135 ALA A O 1
ATOM 1039 N N . ALA A 1 136 ? -21.499 -0.187 53.112 1.00 96.38 136 ALA A N 1
ATOM 1040 C CA . ALA A 1 136 ? -22.862 0.255 53.389 1.00 96.38 136 ALA A CA 1
ATOM 1041 C C . ALA A 1 136 ? -23.510 -0.565 54.513 1.00 96.38 136 ALA A C 1
ATOM 1043 O O . ALA A 1 136 ? -24.145 -0.003 55.402 1.00 96.38 136 ALA A O 1
ATOM 1044 N N . GLU A 1 137 ? -23.309 -1.885 54.526 1.00 96.75 137 GLU A N 1
ATOM 1045 C CA . GLU A 1 137 ? -23.824 -2.755 55.583 1.00 96.75 137 GLU A CA 1
ATOM 1046 C C . GLU A 1 137 ? -23.180 -2.444 56.946 1.00 96.75 137 GLU A C 1
ATOM 1048 O O . GLU A 1 137 ? -23.864 -2.427 57.970 1.00 96.75 137 GLU A O 1
ATOM 1053 N N . GLN A 1 138 ? -21.874 -2.158 56.976 1.00 96.50 138 GLN A N 1
ATOM 1054 C CA . GLN A 1 138 ? -21.177 -1.723 58.191 1.00 96.50 138 GLN A CA 1
ATOM 1055 C C . GLN A 1 138 ? -21.694 -0.370 58.699 1.00 96.50 138 GLN A C 1
ATOM 1057 O O . GLN A 1 138 ? -21.980 -0.243 59.890 1.00 96.50 138 GLN A O 1
ATOM 1062 N N . SER A 1 139 ? -21.870 0.611 57.807 1.00 95.94 139 SER A N 1
ATOM 1063 C CA . SER A 1 139 ? -22.441 1.918 58.153 1.00 95.94 139 SER A CA 1
ATOM 1064 C C . SER A 1 139 ? -23.859 1.774 58.706 1.00 95.94 139 SER A C 1
ATOM 1066 O O . SER A 1 139 ? -24.168 2.330 59.756 1.00 95.94 139 SER A O 1
ATOM 1068 N N . LEU A 1 140 ? -24.698 0.958 58.059 1.00 95.81 140 LEU A N 1
ATOM 1069 C CA . LEU A 1 140 ? -26.069 0.709 58.499 1.00 95.81 140 LEU A CA 1
ATOM 1070 C C . LEU A 1 140 ? -26.107 0.045 59.881 1.00 95.81 140 LEU A C 1
ATOM 1072 O O . LEU A 1 140 ? -26.897 0.444 60.732 1.00 95.81 140 LEU A O 1
ATOM 1076 N N . ARG A 1 141 ? -25.237 -0.942 60.142 1.00 95.06 141 ARG A N 1
ATOM 1077 C CA . ARG A 1 141 ? -25.121 -1.561 61.473 1.00 95.06 141 ARG A CA 1
ATOM 1078 C C . ARG A 1 141 ? -24.718 -0.549 62.542 1.00 95.06 141 ARG A C 1
ATOM 1080 O O . ARG A 1 141 ? -25.275 -0.589 63.636 1.00 95.06 141 ARG A O 1
ATOM 1087 N N . ALA A 1 142 ? -23.776 0.344 62.240 1.00 95.44 142 ALA A N 1
ATOM 1088 C CA . ALA A 1 142 ? -23.351 1.385 63.171 1.00 95.44 142 ALA A CA 1
ATOM 1089 C C . ALA A 1 142 ? -24.488 2.378 63.467 1.00 95.44 142 ALA A C 1
ATOM 1091 O O . ALA A 1 142 ? -24.739 2.700 64.627 1.00 95.44 142 ALA A O 1
ATOM 1092 N N . GLU A 1 143 ? -25.214 2.811 62.437 1.00 94.56 143 GLU A N 1
ATOM 1093 C CA . GLU A 1 143 ? -26.313 3.771 62.558 1.00 94.56 143 GLU A CA 1
ATOM 1094 C C . GLU A 1 143 ? -27.513 3.173 63.310 1.00 94.56 143 GLU A C 1
ATOM 1096 O O . GLU A 1 143 ? -28.015 3.773 64.262 1.00 94.56 143 GLU A O 1
ATOM 1101 N N . VAL A 1 144 ? -27.910 1.939 62.977 1.00 95.88 144 VAL A N 1
ATOM 1102 C CA . VAL A 1 144 ? -28.959 1.202 63.702 1.00 95.88 144 VAL A CA 1
ATOM 1103 C C . VAL A 1 144 ? -28.539 0.921 65.144 1.00 95.88 144 VAL A C 1
ATOM 1105 O O . VAL A 1 144 ? -29.358 1.066 66.048 1.00 95.88 144 VAL A O 1
ATOM 1108 N N . GLY A 1 145 ? -27.274 0.564 65.386 1.00 93.81 145 GLY A N 1
ATOM 1109 C CA . GLY A 1 145 ? -26.736 0.389 66.736 1.00 93.81 145 GLY A CA 1
ATOM 1110 C C . GLY A 1 145 ? -26.814 1.676 67.560 1.00 93.81 145 GLY A C 1
ATOM 1111 O O . GLY A 1 145 ? -27.255 1.646 68.707 1.00 93.81 145 GLY A O 1
ATOM 1112 N N . GLY A 1 146 ? -26.469 2.818 66.962 1.00 94.75 146 GLY A N 1
ATOM 1113 C CA . GLY A 1 146 ? -26.619 4.132 67.588 1.00 94.75 146 GLY A CA 1
ATOM 1114 C C . GLY A 1 146 ? -28.075 4.461 67.929 1.00 94.75 146 GLY A C 1
ATOM 1115 O O . GLY A 1 146 ? -28.364 4.857 69.057 1.00 94.75 146 GLY A O 1
ATOM 1116 N N . LEU A 1 147 ? -29.002 4.239 66.992 1.00 94.00 147 LEU A N 1
ATOM 1117 C CA . LEU A 1 147 ? -30.438 4.456 67.208 1.00 94.00 147 LEU A CA 1
ATOM 1118 C C . LEU A 1 147 ? -31.018 3.524 68.283 1.00 94.00 147 LEU A C 1
ATOM 1120 O O . LEU A 1 147 ? -31.820 3.960 69.107 1.00 94.00 147 LEU A O 1
ATOM 1124 N N . ALA A 1 148 ? -30.601 2.256 68.305 1.00 93.94 148 ALA A N 1
ATOM 1125 C CA . ALA A 1 148 ? -31.021 1.289 69.314 1.00 93.94 148 ALA A CA 1
ATOM 1126 C C . ALA A 1 148 ? -30.536 1.689 70.715 1.00 93.94 148 ALA A C 1
ATOM 1128 O O . ALA A 1 148 ? -31.322 1.647 71.661 1.00 93.94 148 ALA A O 1
ATOM 1129 N N . THR A 1 149 ? -29.282 2.138 70.845 1.00 93.44 149 THR A N 1
ATOM 1130 C CA . THR A 1 149 ? -28.738 2.648 72.113 1.00 93.44 149 THR A CA 1
ATOM 1131 C C . THR A 1 149 ? -29.472 3.906 72.569 1.00 93.44 149 THR A C 1
ATOM 1133 O O . THR A 1 149 ? -29.891 3.966 73.719 1.00 93.44 149 THR A O 1
ATOM 1136 N N . GLN A 1 150 ? -29.733 4.869 71.676 1.00 93.19 150 GLN A N 1
ATOM 1137 C CA . GLN A 1 150 ? -30.516 6.069 72.011 1.00 93.19 150 GLN A CA 1
ATOM 1138 C C . GLN A 1 150 ? -31.936 5.725 72.486 1.00 93.19 150 GLN A C 1
ATOM 1140 O O . GLN A 1 150 ? -32.449 6.325 73.432 1.00 93.19 150 GLN A O 1
ATOM 1145 N N . LEU A 1 151 ? -32.588 4.746 71.849 1.00 92.56 151 LEU A N 1
ATOM 1146 C CA . LEU A 1 151 ? -33.901 4.271 72.282 1.00 92.56 151 LEU A CA 1
ATOM 1147 C C . LEU A 1 151 ? -33.823 3.587 73.655 1.00 92.56 151 LEU A C 1
ATOM 1149 O O . LEU A 1 151 ? -34.672 3.846 74.507 1.00 92.56 151 LEU A O 1
ATOM 1153 N N . ALA A 1 152 ? -32.804 2.756 73.884 1.00 90.62 152 ALA A N 1
ATOM 1154 C CA . ALA A 1 152 ? -32.573 2.106 75.170 1.00 90.62 152 ALA A CA 1
ATOM 1155 C C . ALA A 1 152 ? -32.319 3.129 76.289 1.00 90.62 152 ALA A C 1
ATOM 1157 O O . ALA A 1 152 ? -32.956 3.041 77.336 1.00 90.62 152 ALA A O 1
ATOM 1158 N N . GLU A 1 153 ? -31.474 4.140 76.058 1.00 89.75 153 GLU A N 1
ATOM 1159 C CA . GLU A 1 153 ? -31.234 5.252 76.989 1.00 89.75 153 GLU A CA 1
ATOM 1160 C C . GLU A 1 153 ? -32.530 5.989 77.336 1.00 89.75 153 GLU A C 1
ATOM 1162 O O . GLU A 1 153 ? -32.784 6.283 78.503 1.00 89.75 153 GLU A O 1
ATOM 1167 N N . LYS A 1 154 ? -33.386 6.246 76.340 1.00 90.44 154 LYS A N 1
ATOM 1168 C CA . LYS A 1 154 ? -34.668 6.923 76.551 1.00 90.44 154 LYS A CA 1
ATOM 1169 C C . LYS A 1 154 ? -35.642 6.077 77.375 1.00 90.44 154 LYS A C 1
ATOM 1171 O O . LYS A 1 154 ? -36.241 6.602 78.307 1.00 90.44 154 LYS A O 1
ATOM 1176 N N . ILE A 1 155 ? -35.764 4.779 77.076 1.00 87.75 155 ILE A N 1
ATOM 1177 C CA . ILE A 1 155 ? -36.624 3.850 77.830 1.00 87.75 155 ILE A CA 1
ATOM 1178 C C . ILE A 1 155 ? -36.122 3.696 79.269 1.00 87.75 155 ILE A C 1
ATOM 1180 O O . ILE A 1 155 ? -36.911 3.817 80.202 1.00 87.75 155 ILE A O 1
ATOM 1184 N N . VAL A 1 156 ? -34.821 3.458 79.471 1.00 85.19 156 VAL A N 1
ATOM 1185 C CA . VAL A 1 156 ? -34.227 3.327 80.812 1.00 85.19 156 VAL A CA 1
ATOM 1186 C C . VAL A 1 156 ? -34.361 4.637 81.586 1.00 85.19 156 VAL A C 1
ATOM 1188 O O . VAL A 1 156 ? -34.776 4.617 82.740 1.00 85.19 156 VAL A O 1
ATOM 1191 N N . GLY A 1 157 ? -34.091 5.781 80.954 1.00 83.56 157 GLY A N 1
ATOM 1192 C CA . GLY A 1 157 ? -34.267 7.099 81.563 1.00 83.56 157 GLY A CA 1
ATOM 1193 C C . GLY A 1 157 ? -35.716 7.411 81.947 1.00 83.56 157 GLY A C 1
ATOM 1194 O O . GLY A 1 157 ? -35.949 8.146 82.902 1.00 83.56 157 GLY A O 1
ATOM 1195 N N . GLU A 1 158 ? -36.698 6.853 81.238 1.00 82.31 158 GLU A N 1
ATOM 1196 C CA . GLU A 1 158 ? -38.117 6.978 81.577 1.00 82.31 158 GLU A CA 1
ATOM 1197 C C . GLU A 1 158 ? -38.526 6.027 82.712 1.00 82.31 158 GLU A C 1
ATOM 1199 O O . GLU A 1 158 ? -39.230 6.447 83.624 1.00 82.31 158 GLU A O 1
ATOM 1204 N N . GLN A 1 159 ? -38.003 4.797 82.727 1.00 76.25 159 GLN A N 1
ATOM 1205 C CA . GLN A 1 159 ? -38.215 3.820 83.804 1.00 76.25 159 GLN A CA 1
ATOM 1206 C C . GLN A 1 159 ? -37.524 4.210 85.123 1.00 76.25 159 GLN A C 1
ATOM 1208 O O . GLN A 1 159 ? -38.046 3.923 86.195 1.00 76.25 159 GLN A O 1
ATOM 1213 N N . LEU A 1 160 ? -36.383 4.909 85.074 1.00 70.31 160 LEU A N 1
ATOM 1214 C CA . LEU A 1 160 ? -35.684 5.428 86.260 1.00 70.31 160 LEU A CA 1
ATOM 1215 C C . LEU A 1 160 ? -36.469 6.531 86.991 1.00 70.31 160 LEU A C 1
ATOM 1217 O O . LEU A 1 160 ? -36.218 6.766 88.172 1.00 70.31 160 LEU A O 1
ATOM 1221 N N . LYS A 1 161 ? -37.423 7.194 86.317 1.00 74.12 161 LYS A N 1
ATOM 1222 C CA . LYS A 1 161 ? -38.341 8.164 86.945 1.00 74.12 161 LYS A CA 1
ATOM 1223 C C . LYS A 1 161 ? -39.401 7.493 87.823 1.00 74.12 161 LYS A C 1
ATOM 1225 O O . LYS A 1 161 ? -40.076 8.188 88.576 1.00 74.12 161 LYS A O 1
ATOM 1230 N N . ASP A 1 162 ? -39.567 6.175 87.719 1.00 78.19 162 ASP A N 1
ATOM 1231 C CA . ASP A 1 162 ? -40.391 5.391 88.634 1.00 78.19 162 ASP A CA 1
ATOM 1232 C C . ASP A 1 162 ? -39.553 5.000 89.864 1.00 78.19 162 ASP A C 1
A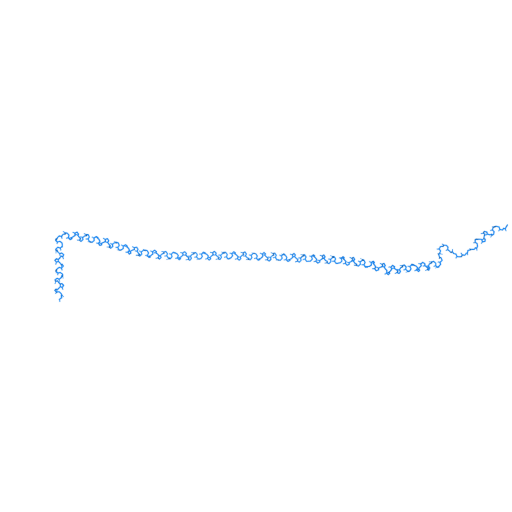TOM 1234 O O . ASP A 1 162 ? -38.753 4.059 89.841 1.00 78.19 162 ASP A O 1
ATOM 1238 N N . GLU A 1 163 ? -39.741 5.746 90.955 1.00 73.00 163 GLU A N 1
ATOM 1239 C CA . GLU A 1 163 ? -39.037 5.583 92.235 1.00 73.00 163 GLU A CA 1
ATOM 1240 C C . GLU A 1 163 ? -39.092 4.131 92.758 1.00 73.00 163 GLU A C 1
ATOM 1242 O O . GLU A 1 163 ? -38.115 3.611 93.303 1.00 73.00 163 GLU A O 1
ATOM 1247 N N . ALA A 1 164 ? -40.216 3.434 92.542 1.00 73.81 164 ALA A N 1
ATOM 1248 C CA . ALA A 1 164 ? -40.424 2.065 93.013 1.00 73.81 164 ALA A CA 1
ATOM 1249 C C . ALA A 1 164 ? -39.690 1.022 92.155 1.00 73.81 164 ALA A C 1
ATOM 1251 O O . ALA A 1 164 ? -39.382 -0.082 92.619 1.00 73.81 164 ALA A O 1
ATOM 1252 N N . LEU A 1 165 ? -39.430 1.321 90.881 1.00 75.06 165 LEU A N 1
ATOM 1253 C CA . LEU A 1 165 ? -38.611 0.476 90.018 1.00 75.06 165 LEU A CA 1
ATOM 1254 C C . LEU A 1 165 ? -37.120 0.674 90.330 1.00 75.06 165 LEU A C 1
ATOM 1256 O O . LEU A 1 165 ? -36.411 -0.317 90.499 1.00 75.06 165 LEU A O 1
ATOM 1260 N N . SER A 1 166 ? -36.677 1.925 90.491 1.00 76.38 166 SER A N 1
ATOM 1261 C CA . SER A 1 166 ? -35.295 2.277 90.849 1.00 76.38 166 SER A CA 1
ATOM 1262 C C . SER A 1 166 ? -34.861 1.659 92.183 1.00 76.38 166 SER A C 1
ATOM 1264 O O . SER A 1 166 ? -33.814 1.012 92.234 1.00 76.38 166 SER A O 1
ATOM 1266 N N . ALA A 1 167 ? -35.691 1.749 93.230 1.00 81.56 167 ALA A N 1
ATOM 1267 C CA . ALA A 1 167 ? -35.408 1.122 94.526 1.00 81.56 167 ALA A CA 1
ATOM 1268 C C . ALA A 1 167 ? -35.224 -0.406 94.409 1.00 81.56 167 ALA A C 1
ATOM 1270 O O . ALA A 1 167 ? -34.236 -0.953 94.890 1.00 81.56 167 ALA A O 1
ATOM 1271 N N . ARG A 1 168 ? -36.104 -1.094 93.663 1.00 83.25 168 ARG A N 1
ATOM 1272 C CA . ARG A 1 168 ? -36.008 -2.552 93.440 1.00 83.25 168 ARG A CA 1
ATOM 1273 C C . ARG A 1 168 ? -34.758 -2.982 92.672 1.00 83.25 168 ARG A C 1
ATOM 1275 O O . ARG A 1 168 ? -34.312 -4.115 92.842 1.00 83.25 168 ARG A O 1
ATOM 1282 N N . VAL A 1 169 ? -34.239 -2.144 91.776 1.00 83.31 169 VAL A N 1
ATOM 1283 C CA . VAL A 1 169 ? -33.001 -2.437 91.034 1.00 83.31 169 VAL A CA 1
ATOM 1284 C C . VAL A 1 169 ? -31.784 -2.290 91.948 1.00 83.31 169 VAL A C 1
ATOM 1286 O O . VAL A 1 169 ? -30.900 -3.142 91.897 1.00 83.31 169 VAL A O 1
ATOM 1289 N N . VAL A 1 170 ? -31.768 -1.268 92.811 1.00 84.00 170 VAL A N 1
ATOM 1290 C CA . VAL A 1 170 ? -30.714 -1.069 93.818 1.00 84.00 170 VAL A CA 1
ATOM 1291 C C . VAL A 1 170 ? -30.691 -2.222 94.816 1.00 84.00 170 VAL A C 1
ATOM 1293 O O . VAL A 1 170 ? -29.637 -2.824 95.001 1.00 84.00 170 VAL A O 1
ATOM 1296 N N . ASP A 1 171 ? -31.841 -2.594 95.380 1.00 86.50 171 ASP A N 1
ATOM 1297 C CA . ASP A 1 171 ? -31.933 -3.708 96.333 1.00 86.50 171 ASP A CA 1
ATOM 1298 C C . ASP A 1 171 ? -31.438 -5.019 95.708 1.00 86.50 171 ASP A C 1
ATOM 1300 O O . ASP A 1 171 ? -30.656 -5.747 96.310 1.00 86.50 171 ASP A O 1
ATOM 1304 N N . ARG A 1 172 ? -31.807 -5.292 94.448 1.00 86.81 172 ARG A N 1
ATOM 1305 C CA . ARG A 1 172 ? -31.349 -6.491 93.732 1.00 86.81 172 ARG A CA 1
ATOM 1306 C C . ARG A 1 172 ? -29.838 -6.483 93.470 1.00 86.81 172 ARG A C 1
ATOM 1308 O O . ARG A 1 172 ? -29.219 -7.539 93.520 1.00 86.81 172 ARG A O 1
ATOM 1315 N N . PHE A 1 173 ? -29.250 -5.319 93.188 1.00 87.69 173 PHE A N 1
ATOM 1316 C CA . PHE A 1 173 ? -27.801 -5.177 93.015 1.00 87.69 173 PHE A CA 1
ATOM 1317 C C . PHE A 1 173 ? -27.047 -5.380 94.337 1.00 87.69 173 PHE A C 1
ATOM 1319 O O . PHE A 1 173 ? -26.010 -6.041 94.347 1.00 87.69 173 PHE A O 1
ATOM 1326 N N . LEU A 1 174 ? -27.582 -4.864 95.450 1.00 88.69 174 LEU A N 1
ATOM 1327 C CA . LEU A 1 174 ? -27.039 -5.098 96.791 1.00 88.69 174 LEU A CA 1
ATOM 1328 C C . LEU A 1 174 ? -27.137 -6.579 97.183 1.00 88.69 174 LEU A C 1
ATOM 1330 O O . LEU A 1 174 ? -26.142 -7.149 97.616 1.00 88.69 174 LEU A O 1
ATOM 1334 N N . ASP A 1 175 ? -28.272 -7.230 96.914 1.00 91.25 175 ASP A N 1
ATOM 1335 C CA . ASP A 1 175 ? -28.447 -8.673 97.117 1.00 91.25 175 ASP A CA 1
ATOM 1336 C C . ASP A 1 175 ? -27.447 -9.509 96.296 1.00 91.25 175 ASP A C 1
ATOM 1338 O O . ASP A 1 175 ? -27.011 -10.580 96.724 1.00 91.25 175 ASP A O 1
ATOM 1342 N N . GLU A 1 176 ? -27.108 -9.073 95.080 1.00 86.88 176 GLU A N 1
ATOM 1343 C CA . GLU A 1 176 ? -26.172 -9.778 94.200 1.00 86.88 176 GLU A CA 1
ATOM 1344 C C . GLU A 1 176 ? -24.710 -9.561 94.616 1.00 86.88 176 GLU A C 1
ATOM 1346 O O . GLU A 1 176 ? -23.922 -10.508 94.574 1.00 86.88 176 GLU A O 1
ATOM 1351 N N . LEU A 1 177 ? -24.367 -8.366 95.111 1.00 86.06 177 LEU A N 1
ATOM 1352 C CA . LEU A 1 177 ? -23.086 -8.086 95.768 1.00 86.06 177 LEU A CA 1
ATOM 1353 C C . LEU A 1 177 ? -22.918 -8.907 97.043 1.00 86.06 177 LEU A C 1
ATOM 1355 O O . LEU A 1 177 ? -21.885 -9.549 97.206 1.00 86.06 177 LEU A O 1
ATOM 1359 N N . ASP A 1 178 ? -23.933 -8.952 97.903 1.00 84.88 178 ASP A N 1
ATOM 1360 C CA . ASP A 1 178 ? -23.900 -9.757 99.124 1.00 84.88 178 ASP A CA 1
ATOM 1361 C C . ASP A 1 178 ? -23.731 -11.245 98.797 1.00 84.88 178 ASP A C 1
ATOM 1363 O O . ASP A 1 178 ? -22.955 -11.940 99.451 1.00 84.88 178 ASP A O 1
ATOM 1367 N N . LYS A 1 179 ? -24.372 -11.741 97.729 1.00 87.56 179 LYS A N 1
ATOM 1368 C CA . LYS A 1 179 ? -24.167 -13.115 97.241 1.00 87.56 179 LYS A CA 1
ATOM 1369 C C . LYS A 1 179 ? -22.775 -13.354 96.656 1.00 87.56 179 LYS A C 1
ATOM 1371 O O . LYS A 1 179 ? -22.240 -14.439 96.861 1.00 87.56 179 LYS A O 1
ATOM 1376 N N . GLN A 1 180 ? -22.187 -12.397 95.935 1.00 83.44 180 GLN A N 1
ATOM 1377 C CA . GLN A 1 180 ? -20.816 -12.514 95.415 1.00 83.44 180 GLN A CA 1
ATOM 1378 C C . GLN A 1 180 ? -19.772 -12.451 96.533 1.00 83.44 180 GLN A C 1
ATOM 1380 O O . GLN A 1 180 ? -18.830 -13.235 96.519 1.00 83.44 180 GLN A O 1
ATOM 1385 N N . VAL A 1 181 ? -19.957 -11.566 97.513 1.00 75.56 181 VAL A N 1
ATOM 1386 C CA . VAL A 1 181 ? -19.080 -11.429 98.684 1.00 75.56 181 VAL A CA 1
ATOM 1387 C C . VAL A 1 181 ? -19.206 -12.639 99.609 1.00 75.56 181 VAL A C 1
ATOM 1389 O O . VAL A 1 181 ? -18.206 -13.072 100.161 1.00 75.56 181 VAL A O 1
ATOM 1392 N N . ALA A 1 182 ? -20.394 -13.234 99.740 1.00 70.38 182 ALA A N 1
ATOM 1393 C CA . ALA A 1 182 ? -20.594 -14.478 100.485 1.00 70.38 182 ALA A CA 1
ATOM 1394 C C . ALA A 1 182 ? -20.111 -15.741 99.739 1.00 70.38 182 ALA A C 1
ATOM 1396 O O . ALA 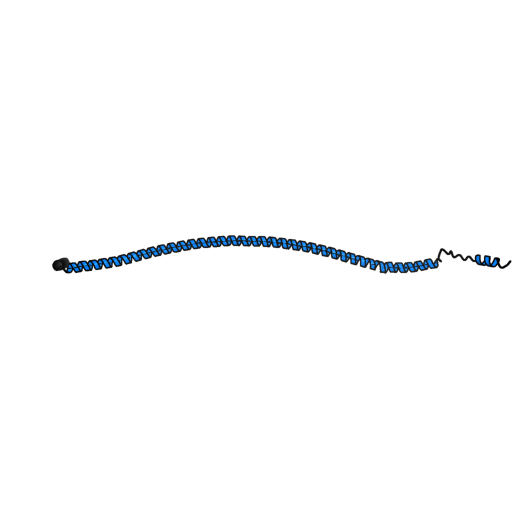A 1 182 ? -20.030 -16.811 100.344 1.00 70.38 182 ALA A O 1
ATOM 1397 N N . ALA A 1 183 ? -19.830 -15.641 98.434 1.00 60.78 183 ALA A N 1
ATOM 1398 C CA . ALA A 1 183 ? -19.291 -16.723 97.606 1.00 60.78 183 ALA A CA 1
ATOM 1399 C C . ALA A 1 183 ? -17.752 -16.689 97.469 1.00 60.78 183 ALA A C 1
ATOM 1401 O O . ALA A 1 183 ? -17.192 -17.560 96.796 1.00 60.78 183 ALA A O 1
ATOM 1402 N N . VAL A 1 184 ? -17.089 -15.709 98.096 1.00 48.75 184 VAL A N 1
ATOM 1403 C CA . VAL A 1 184 ? -15.627 -15.596 98.270 1.00 48.75 184 VAL A CA 1
ATOM 1404 C C . VAL A 1 184 ? -15.265 -15.982 99.700 1.00 48.75 184 VAL A C 1
ATOM 1406 O O . VAL A 1 184 ? -14.288 -16.747 99.858 1.00 48.75 184 VAL A O 1
#

Foldseek 3Di:
DPVVVVVVVVVPPPPDDDVVDPDVVVVVVVVVVVVVVVVCCVVPVVVVVVVVVVVVVVVVVVVVVVVVVVVVVVVVVVVVVVVVVVVVVVVVVVVVVVVVVVVVVVVVVVVVVVVVVVVVVVVVVVVVVVVVVVVVVVVVCVVVVVVVVVVVCVVVVVQCVPPVSVVVVVVVVVVVVVVVVVVD

InterPro domains:
  IPR002146 ATP synthase, F0 complex, subunit b/b', bacterial/chloroplast [MF_01398] (14-158)
  IPR002146 ATP synthase, F0 complex, subunit b/b', bacterial/chloroplast [PF00430] (27-156)
  IPR005864 ATP synthase, F0 complex, subunit b, bacterial [TIGR01144] (31-177)
  IPR028987 F-type ATP synthase subunit B-like, membrane domain superfamily [SSF81573] (84-141)
  IPR050059 ATP synthase B chain [PTHR33445] (13-177)